Protein AF-A0A9Q0N5B9-F1 (afdb_monomer)

pLDDT: mean 77.22, std 19.26, range [21.97, 96.56]

Solvent-accessible surface area (backbone atoms only — not comparable to full-atom values): 17367 Å² total; per-residue (Å²): 140,77,89,66,83,75,82,77,78,72,66,81,63,77,95,54,104,65,52,57,37,45,47,50,57,96,92,44,80,46,85,54,54,72,56,84,89,54,90,82,57,90,89,60,85,87,80,80,82,92,63,81,54,64,53,70,34,39,56,69,43,48,39,50,53,40,30,74,77,69,69,45,80,66,77,49,72,76,55,68,53,72,58,58,63,24,43,63,18,35,26,28,47,41,96,86,74,45,80,38,68,58,89,59,77,52,58,66,49,82,74,78,38,51,88,86,68,46,70,60,54,50,67,32,87,88,76,67,46,77,44,73,40,59,52,59,57,50,28,52,49,25,47,55,53,38,60,64,50,64,84,46,92,76,56,48,73,54,49,55,51,27,49,49,46,33,52,52,28,49,57,55,45,52,72,34,40,38,73,56,52,10,50,68,58,25,56,51,30,50,51,52,53,54,52,47,64,72,43,65,80,40,91,64,56,54,81,87,60,69,65,67,62,58,46,53,54,53,48,51,41,50,52,37,29,39,51,16,29,33,71,76,66,26,66,61,27,69,71,22,46,51,50,54,52,48,50,50,56,52,25,59,77,70,74,46,83,72,81,93,76,74,61,74,73,43,50,68,76,45,53,71,68,58,39,49,52,54,50,59,77,39,38,89,63,54,63,72,74,80,116

Nearest PDB structures (foldseek):
  7d8p-assembly1_B  TM=4.573E-01  e=5.020E-01  Homo sapiens
  5d2d-assembly1_B  TM=4.778E-01  e=7.513E-01  Homo sapiens
  6ygj-assembly1_F-2  TM=3.857E-01  e=6.141E-01  Homo sapiens
  6fn9-assembly1_B  TM=3.784E-01  e=5.020E-01  Homo sapiens
  8wf6-assembly1_B  TM=2.310E-01  e=9.665E-01  Homo sapiens

Structure (mmCIF, N/CA/C/O backbone):
data_AF-A0A9Q0N5B9-F1
#
_entry.id   AF-A0A9Q0N5B9-F1
#
loop_
_atom_site.group_PDB
_atom_site.id
_atom_site.type_symbol
_atom_site.label_atom_id
_atom_site.label_alt_id
_atom_site.label_comp_id
_atom_site.label_asym_id
_atom_site.label_entity_id
_atom_site.label_seq_id
_atom_site.pdbx_PDB_ins_code
_atom_site.Cartn_x
_atom_site.Cartn_y
_atom_site.Cartn_z
_atom_site.occupancy
_atom_site.B_iso_or_equiv
_atom_site.auth_seq_id
_atom_site.auth_comp_id
_atom_site.auth_asym_id
_atom_site.auth_atom_id
_atom_site.pdbx_PDB_model_num
ATOM 1 N N . ILE A 1 1 ? -34.342 7.728 17.079 1.00 30.00 1 ILE A N 1
ATOM 2 C CA . ILE A 1 1 ? -35.313 7.765 15.963 1.00 30.00 1 ILE A CA 1
ATOM 3 C C . ILE A 1 1 ? -34.894 8.922 15.069 1.00 30.00 1 ILE A C 1
ATOM 5 O O . ILE A 1 1 ? -35.189 10.059 15.399 1.00 30.00 1 ILE A O 1
ATOM 9 N N . CYS A 1 2 ? -34.121 8.652 14.020 1.00 21.97 2 CYS A N 1
ATOM 10 C CA . CYS A 1 2 ? -33.900 9.610 12.940 1.00 21.97 2 CYS A CA 1
ATOM 11 C C . CYS A 1 2 ? -34.401 8.935 11.672 1.00 21.97 2 CYS A C 1
ATOM 13 O O . CYS A 1 2 ? -33.942 7.845 11.336 1.00 21.97 2 CYS A O 1
ATOM 15 N N . ASN A 1 3 ? -35.389 9.567 11.043 1.00 26.39 3 ASN A N 1
ATOM 16 C CA . ASN A 1 3 ? -36.012 9.140 9.801 1.00 26.39 3 ASN A CA 1
ATOM 17 C C . ASN A 1 3 ? -34.974 9.194 8.674 1.00 26.39 3 ASN A C 1
ATOM 19 O O . ASN A 1 3 ? -34.848 10.196 7.973 1.00 26.39 3 ASN A O 1
ATOM 23 N N . GLY A 1 4 ? -34.220 8.108 8.508 1.00 26.91 4 GLY A N 1
ATOM 24 C CA . GLY A 1 4 ? -33.687 7.764 7.202 1.00 26.91 4 GLY A CA 1
ATOM 25 C C . GLY A 1 4 ? -34.887 7.556 6.290 1.00 26.91 4 GLY A C 1
ATOM 26 O O . GLY A 1 4 ? -35.822 6.848 6.662 1.00 26.91 4 GLY A O 1
ATOM 27 N N . HIS A 1 5 ? -34.907 8.225 5.142 1.00 25.83 5 HIS A N 1
ATOM 28 C CA . HIS A 1 5 ? -35.876 7.913 4.104 1.00 25.83 5 HIS A CA 1
ATOM 29 C C . HIS A 1 5 ? -35.711 6.429 3.773 1.00 25.83 5 HIS A C 1
ATOM 31 O O . HIS A 1 5 ? -34.747 6.041 3.115 1.00 25.83 5 HIS A O 1
ATOM 37 N N . ALA A 1 6 ? -36.619 5.601 4.288 1.00 26.92 6 ALA A N 1
ATOM 38 C CA . ALA A 1 6 ? -36.750 4.228 3.863 1.00 26.92 6 ALA A CA 1
ATOM 39 C C . ALA A 1 6 ? -37.034 4.285 2.365 1.00 26.92 6 ALA A C 1
ATOM 41 O O . ALA A 1 6 ? -38.068 4.804 1.941 1.00 26.92 6 ALA A O 1
ATOM 42 N N . ILE A 1 7 ? -36.091 3.811 1.555 1.00 34.28 7 ILE A N 1
ATOM 43 C CA . ILE A 1 7 ? -36.396 3.504 0.166 1.00 34.28 7 ILE A CA 1
ATOM 44 C C . ILE A 1 7 ? -37.149 2.179 0.227 1.00 34.28 7 ILE A C 1
ATOM 46 O O . ILE A 1 7 ? -36.547 1.109 0.199 1.00 34.28 7 ILE A O 1
ATOM 50 N N . SER A 1 8 ? -38.456 2.268 0.466 1.00 31.38 8 SER A N 1
ATOM 51 C CA . SER A 1 8 ? -39.352 1.124 0.439 1.00 31.38 8 SER A CA 1
ATOM 52 C C . SER A 1 8 ? -39.509 0.659 -1.007 1.00 31.38 8 SER A C 1
ATOM 54 O O . SER A 1 8 ? -39.695 1.482 -1.904 1.00 31.38 8 SER A O 1
ATOM 56 N N . ASP A 1 9 ? -39.456 -0.658 -1.184 1.00 32.91 9 ASP A N 1
ATOM 57 C CA . ASP A 1 9 ? -39.779 -1.417 -2.397 1.00 32.91 9 ASP A CA 1
ATOM 58 C C . ASP A 1 9 ? -38.604 -1.651 -3.363 1.00 32.91 9 ASP A C 1
ATOM 60 O O . ASP A 1 9 ? -38.443 -0.984 -4.386 1.00 32.91 9 ASP A O 1
ATOM 64 N N . TYR A 1 10 ? -37.814 -2.688 -3.061 1.00 38.78 10 TYR A N 1
ATOM 65 C CA . TYR A 1 10 ? -36.923 -3.342 -4.020 1.00 38.78 10 TYR A CA 1
ATOM 66 C C . TYR A 1 10 ? -37.335 -4.803 -4.198 1.00 38.78 10 TYR A C 1
ATOM 68 O O . TYR A 1 10 ? -37.494 -5.531 -3.222 1.00 38.78 10 TYR A O 1
ATOM 76 N N . GLU A 1 11 ? -37.457 -5.239 -5.449 1.00 37.03 11 GLU A N 1
ATOM 77 C CA . GLU A 1 11 ? -37.674 -6.640 -5.812 1.00 37.03 11 GLU A CA 1
ATOM 78 C C . GLU A 1 11 ? -36.324 -7.229 -6.262 1.00 37.03 11 GLU A C 1
ATOM 80 O O . GLU A 1 11 ? -35.773 -6.818 -7.286 1.00 37.03 11 GLU A O 1
ATOM 85 N N . ILE A 1 12 ? -35.750 -8.153 -5.483 1.00 42.81 12 ILE A N 1
ATOM 86 C CA . ILE A 1 12 ? -34.509 -8.856 -5.845 1.00 42.81 12 ILE A CA 1
ATOM 87 C C . ILE A 1 12 ? -34.893 -10.120 -6.618 1.00 42.81 12 ILE A C 1
ATOM 89 O O . ILE A 1 12 ? -35.475 -11.042 -6.052 1.00 42.81 12 ILE A O 1
ATOM 93 N N . LYS A 1 13 ? -34.549 -10.182 -7.907 1.00 36.34 13 LYS A N 1
ATOM 94 C CA . LYS A 1 13 ? -34.671 -11.392 -8.735 1.00 36.34 13 LYS A CA 1
ATOM 95 C C . LYS A 1 13 ? -33.281 -12.007 -8.951 1.00 36.34 13 LYS A C 1
ATOM 97 O O . LYS A 1 13 ? -32.338 -11.284 -9.259 1.00 36.34 13 LYS A O 1
ATOM 102 N N . ASP A 1 14 ? -33.201 -13.326 -8.762 1.00 38.38 14 ASP A N 1
ATOM 103 C CA . ASP A 1 14 ? -32.036 -14.226 -8.845 1.00 38.38 14 ASP A CA 1
ATOM 104 C C . ASP A 1 14 ? -31.021 -14.204 -7.683 1.00 38.38 14 ASP A C 1
ATOM 106 O O . ASP A 1 14 ? -30.164 -13.330 -7.549 1.00 38.38 14 ASP A O 1
ATOM 110 N N . VAL A 1 15 ? -31.075 -15.268 -6.869 1.00 36.47 15 VAL A N 1
ATOM 111 C CA . VAL A 1 15 ? -30.124 -15.579 -5.791 1.00 36.47 15 VAL A CA 1
ATOM 112 C C . VAL A 1 15 ? -29.232 -16.739 -6.243 1.00 36.47 15 VAL A C 1
ATOM 114 O O . VAL A 1 15 ? -29.527 -17.908 -6.010 1.00 36.47 15 VAL A O 1
ATOM 117 N N . GLY A 1 16 ? -28.133 -16.408 -6.918 1.00 27.78 16 GLY A N 1
ATOM 118 C CA . GLY A 1 16 ? -27.034 -17.328 -7.221 1.00 27.78 16 GLY A CA 1
ATOM 119 C C . GLY A 1 16 ? -25.733 -16.861 -6.569 1.00 27.78 16 GLY A C 1
ATOM 120 O O . GLY A 1 16 ? -25.567 -15.678 -6.283 1.00 27.78 16 GLY A O 1
ATOM 121 N N . VAL A 1 17 ? -24.783 -17.781 -6.360 1.00 32.28 17 VAL A N 1
ATOM 122 C CA . VAL A 1 17 ? -23.480 -17.584 -5.670 1.00 32.28 17 VAL A CA 1
ATOM 123 C C . VAL A 1 17 ? -22.513 -16.622 -6.411 1.00 32.28 17 VAL A C 1
ATOM 125 O O . VAL A 1 17 ? -21.349 -16.483 -6.057 1.00 32.28 17 VAL A O 1
ATOM 128 N N . PHE A 1 18 ? -23.011 -15.858 -7.384 1.00 29.95 18 PHE A N 1
ATOM 129 C CA . PHE A 1 18 ? -22.357 -14.687 -7.961 1.00 29.95 18 PHE A CA 1
ATOM 130 C C . PHE A 1 18 ? -23.334 -13.507 -7.882 1.00 29.95 18 PHE A C 1
ATOM 132 O O . PHE A 1 18 ? -24.342 -13.462 -8.585 1.00 29.95 18 PHE A O 1
ATOM 139 N N . THR A 1 19 ? -23.067 -12.571 -6.972 1.00 35.38 19 THR A N 1
ATOM 140 C CA . THR A 1 19 ? -23.977 -11.484 -6.593 1.00 35.38 19 THR A CA 1
ATOM 141 C C . THR A 1 19 ? -24.068 -10.402 -7.668 1.00 35.38 19 THR A C 1
ATOM 143 O O . THR A 1 19 ? -23.392 -9.378 -7.609 1.00 35.38 19 THR A O 1
ATOM 146 N N . LYS A 1 20 ? -24.966 -10.596 -8.639 1.00 32.69 20 LYS A N 1
ATOM 147 C CA . LYS A 1 20 ? -25.447 -9.533 -9.530 1.00 32.69 20 LYS A CA 1
ATOM 148 C C . LYS A 1 20 ? -26.893 -9.179 -9.175 1.00 32.69 20 LYS A C 1
ATOM 150 O O . LYS A 1 20 ? -27.810 -9.476 -9.930 1.00 32.69 20 LYS A O 1
ATOM 155 N N . ALA A 1 21 ? -27.109 -8.527 -8.032 1.00 38.75 21 ALA A N 1
ATOM 156 C CA . ALA A 1 21 ? -28.446 -8.047 -7.684 1.00 38.75 21 ALA A CA 1
ATOM 157 C C . ALA A 1 21 ? -28.857 -6.922 -8.651 1.00 38.75 21 ALA A C 1
ATOM 159 O O . ALA A 1 21 ? -28.134 -5.931 -8.813 1.00 38.75 21 ALA A O 1
ATOM 160 N N . HIS A 1 22 ? -29.986 -7.108 -9.336 1.00 36.50 22 HIS A N 1
ATOM 161 C CA . HIS A 1 22 ? -30.583 -6.098 -10.208 1.00 36.50 22 HIS A CA 1
ATOM 162 C C . HIS A 1 22 ? -31.474 -5.206 -9.353 1.00 36.50 22 HIS A C 1
ATOM 164 O O . HIS A 1 22 ? -32.489 -5.649 -8.826 1.00 36.50 22 HIS A O 1
ATOM 170 N N . CYS A 1 23 ? -31.065 -3.952 -9.183 1.00 37.16 23 CYS A N 1
ATOM 171 C CA . CYS A 1 23 ? -31.815 -2.983 -8.405 1.00 37.16 23 CYS A CA 1
ATOM 172 C C . CYS A 1 23 ? -32.768 -2.236 -9.347 1.00 37.16 23 CYS A C 1
ATOM 174 O O . CYS A 1 23 ? -32.320 -1.482 -10.216 1.00 37.16 23 CYS A O 1
ATOM 176 N N . ILE A 1 24 ? -34.074 -2.486 -9.221 1.00 37.16 24 ILE A N 1
ATOM 177 C CA . ILE A 1 24 ? -35.108 -1.819 -10.020 1.00 37.16 24 ILE A CA 1
ATOM 178 C C . ILE A 1 24 ? -35.758 -0.746 -9.151 1.00 37.16 24 ILE A C 1
ATOM 180 O O . ILE A 1 24 ? -36.505 -1.054 -8.231 1.00 37.16 24 ILE A O 1
ATOM 184 N N . THR A 1 25 ? -35.511 0.524 -9.470 1.00 34.38 25 THR A N 1
ATOM 185 C CA . THR A 1 25 ? -36.304 1.650 -8.954 1.00 34.38 25 THR A CA 1
ATOM 186 C C . THR A 1 25 ? -37.013 2.322 -10.119 1.00 34.38 25 THR A C 1
ATOM 188 O O . THR A 1 25 ? -36.375 2.752 -11.079 1.00 34.38 25 THR A O 1
ATOM 191 N N . LYS A 1 26 ? -38.351 2.391 -10.058 1.00 36.28 26 LYS A N 1
ATOM 192 C CA . LYS A 1 26 ? -39.208 3.148 -10.996 1.00 36.28 26 LYS A CA 1
ATOM 193 C C . LYS A 1 26 ? -38.796 3.020 -12.478 1.00 36.28 26 LYS A C 1
ATOM 195 O O . LYS A 1 26 ? -38.602 4.019 -13.166 1.00 36.28 26 LYS A O 1
ATOM 200 N N . GLY A 1 27 ? -38.628 1.789 -12.965 1.00 33.44 27 GLY A N 1
ATOM 201 C CA . GLY A 1 27 ? -38.373 1.516 -14.386 1.00 33.44 27 GLY A CA 1
ATOM 202 C C . GLY A 1 27 ? -36.957 1.822 -14.893 1.00 33.44 27 GLY A C 1
ATOM 203 O O . GLY A 1 27 ? -36.724 1.718 -16.095 1.00 33.44 27 GLY A O 1
ATOM 204 N N . LYS A 1 28 ? -35.996 2.161 -14.021 1.00 33.25 28 LYS A N 1
ATOM 205 C CA . LYS A 1 28 ? -34.569 2.216 -14.376 1.00 33.25 28 LYS A CA 1
ATOM 206 C C . LYS A 1 28 ? -33.836 1.024 -13.766 1.00 33.25 28 LYS A C 1
ATOM 208 O O . LYS A 1 28 ? -33.794 0.860 -12.550 1.00 33.25 28 LYS A O 1
ATOM 213 N N . LEU A 1 29 ? -33.270 0.190 -14.638 1.00 33.84 29 LEU A N 1
ATOM 214 C CA . LEU A 1 29 ? -32.388 -0.911 -14.270 1.00 33.84 29 LEU A CA 1
ATOM 215 C C . LEU A 1 29 ? -31.039 -0.306 -13.850 1.00 33.84 29 LEU A C 1
ATOM 217 O O . LEU A 1 29 ? -30.285 0.164 -14.703 1.00 33.84 29 LEU A O 1
ATOM 221 N N . PHE A 1 30 ? -30.727 -0.283 -12.554 1.00 35.56 30 PHE A N 1
ATOM 222 C CA . PHE A 1 30 ? -29.359 -0.013 -12.117 1.00 35.56 30 PHE A CA 1
ATOM 223 C C . PHE A 1 30 ? -28.587 -1.331 -12.156 1.00 35.56 30 PHE A C 1
ATOM 225 O O . PHE A 1 30 ? -28.877 -2.279 -11.423 1.00 35.56 30 PHE A O 1
ATOM 232 N N . THR A 1 31 ? -27.620 -1.411 -13.067 1.00 34.97 31 THR A N 1
ATOM 233 C CA . THR A 1 31 ? -26.726 -2.559 -13.197 1.00 34.97 31 THR A CA 1
ATOM 234 C C . THR A 1 31 ? -25.854 -2.710 -11.948 1.00 34.97 31 THR A C 1
ATOM 236 O O . THR A 1 31 ? -25.044 -1.840 -11.648 1.00 34.97 31 THR A O 1
ATOM 239 N N . SER A 1 32 ? -26.036 -3.860 -11.289 1.00 39.34 32 SER A N 1
ATOM 240 C CA . SER A 1 32 ? -25.187 -4.533 -10.293 1.00 39.34 32 SER A CA 1
ATOM 241 C C . SER A 1 32 ? -24.898 -3.808 -8.974 1.00 39.34 32 SER A C 1
ATOM 243 O O . SER A 1 32 ? -23.989 -2.988 -8.881 1.00 39.34 32 SER A O 1
ATOM 245 N N . ILE A 1 33 ? -25.578 -4.249 -7.910 1.00 41.78 33 ILE A N 1
ATOM 246 C CA . ILE A 1 33 ? -25.064 -4.158 -6.536 1.00 41.78 33 ILE A CA 1
ATOM 247 C C . ILE A 1 33 ? -24.198 -5.401 -6.299 1.00 41.78 33 ILE A C 1
ATOM 249 O O . ILE A 1 33 ? -24.717 -6.503 -6.116 1.00 41.78 33 ILE A O 1
ATOM 253 N N . GLU A 1 34 ? -22.875 -5.239 -6.335 1.00 45.12 34 GLU A N 1
ATOM 254 C CA . GLU A 1 34 ? -21.919 -6.325 -6.089 1.00 45.12 34 GLU A CA 1
ATOM 255 C C . GLU A 1 34 ? -21.529 -6.334 -4.598 1.00 45.12 34 GLU A C 1
ATOM 257 O O . GLU A 1 34 ? -20.509 -5.791 -4.178 1.00 45.12 34 GLU A O 1
ATOM 262 N N . SER A 1 35 ? -22.370 -6.936 -3.751 1.00 44.38 35 SER A N 1
ATOM 263 C CA . SER A 1 35 ? -21.975 -7.272 -2.376 1.00 44.38 35 SER A CA 1
ATOM 264 C C . SER A 1 35 ? -21.230 -8.601 -2.393 1.00 44.38 35 SER A C 1
ATOM 266 O O . SER A 1 35 ? -21.834 -9.664 -2.528 1.00 44.38 35 SER A O 1
ATOM 268 N N . ARG A 1 36 ? -19.903 -8.555 -2.257 1.00 51.81 36 ARG A N 1
ATOM 269 C CA . ARG A 1 36 ? -19.051 -9.759 -2.212 1.00 51.81 36 ARG A CA 1
ATOM 270 C C . ARG A 1 36 ? -18.786 -10.312 -0.820 1.00 51.81 36 ARG A C 1
ATOM 272 O O . ARG A 1 36 ? -18.198 -11.380 -0.704 1.00 51.81 36 ARG A O 1
ATOM 279 N N . ARG A 1 37 ? -19.165 -9.599 0.246 1.00 57.09 37 ARG A N 1
ATOM 280 C CA . ARG A 1 37 ? -18.803 -10.016 1.613 1.00 57.09 37 ARG A CA 1
ATOM 281 C C . ARG A 1 37 ? -19.818 -10.957 2.255 1.00 57.09 37 ARG A C 1
ATOM 283 O O . ARG A 1 37 ? -19.452 -11.678 3.175 1.00 57.09 37 ARG A O 1
ATOM 290 N N . ARG A 1 38 ? -21.067 -10.963 1.782 1.00 64.69 38 ARG A N 1
ATOM 291 C CA . ARG A 1 38 ? -22.115 -11.889 2.228 1.00 64.69 38 ARG A CA 1
ATOM 292 C C . ARG A 1 38 ? -23.239 -11.980 1.203 1.00 64.69 38 ARG A C 1
ATOM 294 O O . ARG A 1 38 ? -23.506 -11.005 0.498 1.00 64.69 38 ARG A O 1
ATOM 301 N N . ALA A 1 39 ? -23.915 -13.126 1.179 1.00 75.12 39 ALA A N 1
ATOM 302 C CA . ALA A 1 39 ? -25.201 -13.250 0.507 1.00 75.12 39 ALA A CA 1
ATOM 303 C C . ALA A 1 39 ? -26.187 -12.233 1.109 1.00 75.12 39 ALA A C 1
ATOM 305 O O . ALA A 1 39 ? -26.270 -12.099 2.335 1.00 75.12 39 ALA A O 1
ATOM 306 N N . ILE A 1 40 ? -26.886 -11.507 0.238 1.00 79.62 40 ILE A N 1
ATOM 307 C CA . ILE A 1 40 ? -27.970 -10.594 0.608 1.00 79.62 40 ILE A CA 1
ATOM 308 C C . ILE A 1 40 ? -29.261 -11.405 0.544 1.00 79.62 40 ILE A C 1
ATOM 310 O O . ILE A 1 40 ? -29.536 -12.037 -0.477 1.00 79.62 40 ILE A O 1
ATOM 314 N N . LYS A 1 41 ? -30.020 -11.421 1.637 1.00 83.44 41 LYS A N 1
ATOM 315 C CA . LYS A 1 41 ? -31.347 -12.041 1.688 1.00 83.44 41 LYS A CA 1
ATOM 316 C C . LYS A 1 41 ? -32.424 -11.005 1.381 1.00 83.44 41 LYS A C 1
ATOM 318 O O . LYS A 1 41 ? -32.202 -9.805 1.512 1.00 83.44 41 LYS A O 1
ATOM 323 N N . GLU A 1 42 ? -33.596 -11.472 0.973 1.00 84.19 42 GLU A N 1
ATOM 324 C CA . GLU A 1 42 ? -34.766 -10.604 0.850 1.00 84.19 42 GLU A CA 1
ATOM 325 C C . GLU A 1 42 ? -35.058 -9.910 2.191 1.00 84.19 42 GLU A C 1
ATOM 327 O O . GLU A 1 42 ? -34.977 -10.535 3.250 1.00 84.19 42 GLU A O 1
ATOM 332 N N . GLY A 1 43 ? -35.345 -8.607 2.142 1.00 87.44 43 GLY A N 1
ATOM 333 C CA . GLY A 1 43 ? -35.546 -7.772 3.329 1.00 87.44 43 GLY A CA 1
ATOM 334 C C . GLY A 1 43 ? -34.261 -7.273 4.005 1.00 87.44 43 GLY A C 1
ATOM 335 O O . GLY A 1 43 ? -34.356 -6.479 4.939 1.00 87.44 43 GLY A O 1
ATOM 336 N N . ASP A 1 44 ? -33.071 -7.680 3.545 1.00 83.12 44 ASP A N 1
ATOM 337 C CA . ASP A 1 44 ? -31.816 -7.135 4.067 1.00 83.12 44 ASP A CA 1
ATOM 338 C C . ASP A 1 44 ? -31.650 -5.655 3.694 1.00 83.12 44 ASP A C 1
ATOM 340 O O . ASP A 1 44 ? -31.835 -5.244 2.547 1.00 83.12 44 ASP A O 1
ATOM 344 N N . GLU A 1 45 ? -31.179 -4.864 4.656 1.00 83.31 45 GLU A N 1
ATOM 345 C CA . GLU A 1 45 ? -30.732 -3.501 4.395 1.00 83.31 45 GLU A CA 1
ATOM 346 C C . GLU A 1 45 ? -29.441 -3.508 3.558 1.00 83.31 45 GLU A C 1
ATOM 348 O O . GLU A 1 45 ? -28.441 -4.158 3.899 1.00 83.31 45 GLU A O 1
ATOM 353 N N . ILE A 1 46 ? -29.454 -2.753 2.458 1.00 84.44 46 ILE A N 1
ATOM 354 C CA . ILE A 1 46 ? -28.288 -2.564 1.598 1.00 84.44 46 ILE A CA 1
ATOM 355 C C . ILE A 1 46 ? -27.501 -1.361 2.108 1.00 84.44 46 ILE A C 1
ATOM 357 O O . ILE A 1 46 ? -27.908 -0.213 1.954 1.00 84.44 46 ILE A O 1
ATOM 361 N N . LEU A 1 47 ? -26.339 -1.641 2.690 1.00 82.56 47 LEU A N 1
ATOM 362 C CA . LEU A 1 47 ? -25.435 -0.633 3.231 1.00 82.56 47 LEU A CA 1
ATOM 363 C C . LEU A 1 47 ? -24.233 -0.435 2.305 1.00 82.56 47 LEU A C 1
ATOM 365 O O . LEU A 1 47 ? -23.678 -1.403 1.782 1.00 82.56 47 LE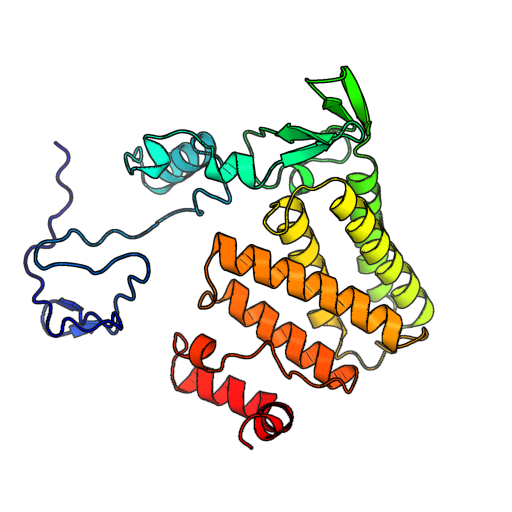U A O 1
ATOM 369 N N . ASN A 1 48 ? -23.788 0.813 2.163 1.00 81.69 48 ASN A N 1
ATOM 370 C CA . ASN A 1 48 ? -22.533 1.157 1.497 1.00 81.69 48 ASN A CA 1
ATOM 371 C C . ASN A 1 48 ? -21.548 1.804 2.485 1.00 81.69 48 ASN A C 1
ATOM 373 O O . ASN A 1 48 ? -21.946 2.389 3.494 1.00 81.69 48 ASN A O 1
ATOM 377 N N . CYS A 1 49 ? -20.249 1.704 2.201 1.00 82.00 49 CYS A N 1
ATOM 378 C CA . CYS A 1 49 ? -19.216 2.390 2.967 1.00 82.00 49 CYS A CA 1
ATOM 379 C C . CYS A 1 49 ? -18.959 3.772 2.351 1.00 82.00 49 CYS A C 1
ATOM 381 O O . CYS A 1 49 ? -18.403 3.877 1.264 1.00 82.00 49 CYS A O 1
ATOM 383 N N . TYR A 1 50 ? -19.373 4.829 3.051 1.00 78.25 50 TYR A N 1
ATOM 384 C CA . TYR A 1 50 ? -19.235 6.220 2.595 1.00 78.25 50 TYR A CA 1
ATOM 385 C C . TYR A 1 50 ? -17.883 6.866 2.931 1.00 78.25 50 TYR A C 1
ATOM 387 O O . TYR A 1 50 ? -17.662 8.030 2.602 1.00 78.25 50 TYR A O 1
ATOM 395 N N . GLY A 1 51 ? -16.995 6.136 3.608 1.00 76.44 51 GLY A N 1
ATOM 396 C CA . GLY A 1 51 ? -15.711 6.641 4.080 1.00 76.44 51 GLY A CA 1
ATOM 397 C C . GLY A 1 51 ? -14.588 5.614 3.933 1.00 76.44 51 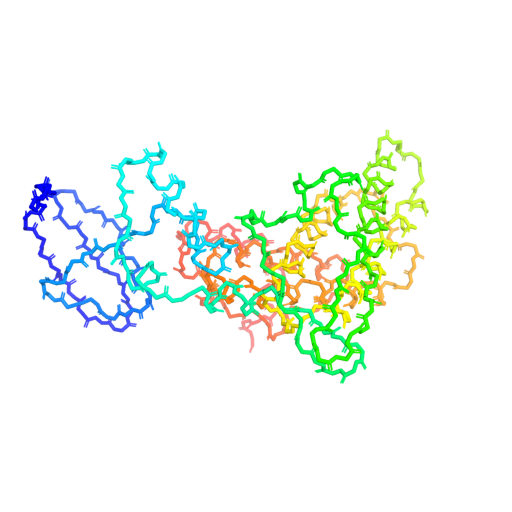GLY A C 1
ATOM 398 O O . GLY A 1 51 ? -14.816 4.506 3.439 1.00 76.44 51 GLY A O 1
ATOM 399 N N . PRO A 1 52 ? -13.363 5.966 4.356 1.00 73.62 52 PRO A N 1
ATOM 400 C CA . PRO A 1 52 ? -12.221 5.074 4.231 1.00 73.62 52 PRO A CA 1
ATOM 401 C C . PRO A 1 52 ? -12.407 3.789 5.052 1.00 73.62 52 PRO A C 1
ATOM 403 O O . PRO A 1 52 ? -13.006 3.779 6.130 1.00 73.62 52 PRO A O 1
ATOM 406 N N . ASN A 1 53 ? -11.887 2.684 4.519 1.00 82.19 53 ASN A N 1
ATOM 407 C CA . ASN A 1 53 ? -12.016 1.355 5.108 1.00 82.19 53 ASN A CA 1
ATOM 408 C C . ASN A 1 53 ? -11.454 1.324 6.545 1.00 82.19 53 ASN A C 1
ATOM 410 O O . ASN A 1 53 ? -10.388 1.872 6.812 1.00 82.19 53 ASN A O 1
ATOM 414 N N . HIS A 1 54 ? -12.135 0.628 7.462 1.00 85.06 54 HIS A N 1
ATOM 415 C CA . HIS A 1 54 ? -11.734 0.489 8.870 1.00 85.06 54 HIS A CA 1
ATOM 416 C C . HIS A 1 54 ? -10.360 -0.165 9.096 1.00 85.06 54 HIS A C 1
ATOM 418 O O . HIS A 1 54 ? -9.850 -0.138 10.209 1.00 85.06 54 HIS A O 1
ATOM 424 N N . LYS A 1 55 ? -9.774 -0.777 8.061 1.00 86.25 55 LYS A N 1
ATOM 425 C CA . LYS A 1 55 ? -8.391 -1.276 8.064 1.00 86.25 55 LYS A CA 1
ATOM 426 C C . LYS A 1 55 ? -7.356 -0.166 7.843 1.00 86.25 55 LYS A C 1
ATOM 428 O O . LYS A 1 55 ? -6.226 -0.294 8.296 1.00 86.25 55 LYS A O 1
ATOM 433 N N . LEU A 1 56 ? -7.743 0.899 7.142 1.00 85.62 56 LEU A N 1
ATOM 434 C CA . LEU A 1 56 ? -6.850 1.970 6.698 1.00 85.62 56 LEU A CA 1
ATOM 435 C C . LEU A 1 56 ? -6.744 3.101 7.707 1.00 85.62 56 LEU A C 1
ATOM 437 O O . LEU A 1 56 ? -5.676 3.690 7.835 1.00 85.62 56 LEU A O 1
ATOM 441 N N . ILE A 1 57 ? -7.857 3.411 8.375 1.00 88.50 57 ILE A N 1
ATOM 442 C CA . ILE A 1 57 ? -7.953 4.559 9.269 1.00 88.50 57 ILE A CA 1
ATOM 443 C C . ILE A 1 57 ? -8.554 4.189 10.617 1.00 88.50 57 ILE A C 1
ATOM 445 O O . ILE A 1 57 ? -9.357 3.258 10.678 1.00 88.50 57 ILE A O 1
ATOM 449 N N . SER A 1 58 ? -8.186 4.908 11.680 1.00 90.31 58 SER A N 1
ATOM 450 C CA . SER A 1 58 ? -8.667 4.658 13.048 1.00 90.31 58 SER A CA 1
ATOM 451 C C . SER A 1 58 ? -10.166 4.947 13.194 1.00 90.31 58 SER A C 1
ATOM 453 O O . SER A 1 58 ? -10.750 5.698 12.413 1.00 90.31 58 SER A O 1
ATOM 455 N N . ARG A 1 59 ? -10.825 4.378 14.207 1.00 91.56 59 ARG A N 1
ATOM 456 C CA . ARG A 1 59 ? -12.230 4.652 14.538 1.00 91.56 59 ARG A CA 1
ATOM 457 C C . ARG A 1 59 ? -12.455 6.131 14.800 1.00 91.56 59 ARG A C 1
ATOM 459 O O . ARG A 1 59 ? -13.456 6.660 14.331 1.00 91.56 59 ARG A O 1
ATOM 466 N N . ALA A 1 60 ? -11.550 6.770 15.539 1.00 91.06 60 ALA A N 1
ATOM 467 C CA . ALA A 1 60 ? -11.639 8.193 15.841 1.00 91.06 60 ALA A CA 1
ATOM 468 C C . ALA A 1 60 ? -11.671 9.015 14.544 1.00 91.06 60 ALA A C 1
ATOM 470 O O . ALA A 1 60 ? -12.611 9.778 14.332 1.00 91.06 60 ALA A O 1
ATOM 471 N N . GLU A 1 61 ? -10.736 8.751 13.628 1.00 90.94 61 GLU A N 1
ATOM 472 C CA . GLU A 1 61 ? -10.670 9.424 12.327 1.00 90.94 61 GLU A CA 1
ATOM 473 C C . GLU A 1 61 ? -11.887 9.099 11.443 1.00 90.94 61 GLU A C 1
ATOM 475 O O . GLU A 1 61 ? -12.438 9.991 10.801 1.00 90.94 61 GLU A O 1
ATOM 480 N N . ARG A 1 62 ? -12.391 7.851 11.453 1.00 92.00 62 ARG A N 1
ATOM 481 C CA . ARG A 1 62 ? -13.644 7.494 10.750 1.00 92.00 62 ARG A CA 1
ATOM 482 C C . ARG A 1 62 ? -14.818 8.334 11.240 1.00 92.00 62 ARG A C 1
ATOM 484 O O . ARG A 1 62 ? -15.582 8.839 10.423 1.00 92.00 62 ARG A O 1
ATOM 491 N N . GLN A 1 63 ? -14.994 8.432 12.558 1.00 92.56 63 GLN A N 1
ATOM 492 C CA . GLN A 1 63 ? -16.100 9.181 13.157 1.00 92.56 63 GLN A CA 1
ATOM 493 C C . GLN A 1 63 ? -15.983 10.669 12.856 1.00 92.56 63 GLN A C 1
ATOM 495 O O . GLN A 1 63 ? -16.979 11.296 12.507 1.00 92.56 63 GLN A O 1
ATOM 500 N N . GLU A 1 64 ? -14.773 11.215 12.949 1.00 92.81 64 GLU A N 1
ATOM 501 C CA . GLU A 1 64 ? -14.503 12.606 12.617 1.00 92.81 64 GLU A CA 1
ATOM 502 C C . GLU A 1 64 ? -14.870 12.909 11.158 1.00 92.81 64 GLU A C 1
ATOM 504 O O . GLU A 1 64 ? -15.684 13.799 10.918 1.00 92.81 64 GLU A O 1
ATOM 509 N N . LEU A 1 65 ? -14.358 12.131 10.196 1.00 91.81 65 LEU A N 1
ATOM 510 C CA . LEU A 1 65 ? -14.631 12.333 8.768 1.00 91.81 65 LEU A CA 1
ATOM 511 C C . LEU A 1 65 ? -16.121 12.194 8.434 1.00 91.81 65 LEU A C 1
ATOM 513 O O . LEU A 1 65 ? -16.678 13.021 7.710 1.00 91.81 65 LEU A O 1
ATOM 517 N N . LEU A 1 66 ? -16.790 11.169 8.973 1.00 92.44 66 LEU A N 1
ATOM 518 C CA . LEU A 1 66 ? -18.218 10.953 8.727 1.00 92.44 66 LEU A CA 1
ATOM 519 C C . LEU A 1 66 ? -19.074 12.065 9.339 1.00 92.44 66 LEU A C 1
ATOM 521 O O . LEU A 1 66 ? -20.025 12.523 8.705 1.00 92.44 66 LEU A O 1
ATOM 525 N N . ASN A 1 67 ? -18.718 12.549 10.528 1.00 93.75 67 ASN A N 1
ATOM 526 C CA . ASN A 1 67 ? -19.418 13.659 11.156 1.00 93.75 67 ASN A CA 1
ATOM 527 C C . ASN A 1 67 ? -19.174 14.985 10.416 1.00 93.75 67 ASN A C 1
ATOM 529 O O . ASN A 1 67 ? -20.108 15.757 10.221 1.00 93.75 67 ASN A O 1
ATOM 533 N N . GLN A 1 68 ? -17.948 15.240 9.956 1.00 94.69 68 GLN A N 1
ATOM 534 C CA . GLN A 1 68 ? -17.621 16.442 9.184 1.00 94.69 68 GLN A CA 1
ATOM 535 C C . GLN A 1 68 ? -18.356 16.481 7.840 1.00 94.69 68 GLN A C 1
ATOM 537 O O . GLN A 1 68 ? -18.902 17.518 7.474 1.00 94.69 68 GLN A O 1
ATOM 542 N N . GLN A 1 69 ? -18.389 15.363 7.109 1.00 94.94 69 GLN A N 1
ATOM 543 C CA . GLN A 1 69 ? -18.933 15.331 5.750 1.00 94.94 69 GLN A CA 1
ATOM 544 C C . GLN A 1 69 ? -20.446 15.082 5.701 1.00 94.94 69 GLN A C 1
ATOM 546 O O . GLN A 1 69 ? -21.130 15.615 4.829 1.00 94.94 69 GLN A O 1
ATOM 551 N N . TYR A 1 70 ? -20.967 14.262 6.613 1.00 94.25 70 TYR A N 1
ATOM 552 C CA . TYR A 1 70 ? -22.349 13.776 6.570 1.00 94.25 70 TYR A CA 1
ATOM 553 C C . TYR A 1 70 ? -23.124 14.032 7.869 1.00 94.25 70 TYR A C 1
ATOM 555 O O . TYR A 1 70 ? -24.293 13.660 7.958 1.00 94.25 70 TYR A O 1
ATOM 563 N N . SER A 1 71 ? -22.492 14.647 8.876 1.00 94.94 71 SER A N 1
ATOM 564 C CA . SER A 1 71 ? -23.130 15.049 10.138 1.00 94.94 71 SER A CA 1
ATOM 565 C C . SER A 1 71 ? -23.819 13.906 10.892 1.00 94.94 71 SER A C 1
ATOM 567 O O . SER A 1 71 ? -24.890 14.089 11.470 1.00 94.94 71 SER A O 1
ATOM 569 N N . PHE A 1 72 ? -23.205 12.717 10.910 1.00 93.00 72 PHE A N 1
ATOM 570 C CA . PHE A 1 72 ? -23.670 11.591 11.722 1.00 93.00 72 PHE A CA 1
ATOM 571 C C . PHE A 1 72 ? -22.521 10.838 12.402 1.00 93.00 72 PHE A C 1
ATOM 573 O O . PHE A 1 72 ? -21.376 10.868 11.952 1.00 93.00 72 PHE A O 1
ATOM 580 N N . GLN A 1 73 ? -22.859 10.109 13.469 1.00 93.69 73 GLN A N 1
ATOM 581 C CA . GLN A 1 73 ? -21.968 9.154 14.130 1.00 93.69 73 GLN A CA 1
ATOM 582 C C . GLN A 1 73 ? -22.287 7.729 13.675 1.00 93.69 73 GLN A C 1
ATOM 584 O O . GLN A 1 73 ? -23.436 7.285 13.710 1.00 93.69 73 GLN A O 1
ATOM 589 N N . CYS A 1 74 ? -21.268 6.998 13.234 1.00 92.44 74 CYS A N 1
ATOM 590 C CA . CYS A 1 74 ? -21.433 5.659 12.686 1.00 92.44 74 CYS A CA 1
ATOM 591 C C . CYS A 1 74 ? -21.513 4.599 13.791 1.00 92.44 74 CYS A C 1
ATOM 593 O O . CYS A 1 74 ? -20.604 4.490 14.609 1.00 92.44 74 CYS A O 1
ATOM 595 N N . ASN A 1 75 ? -22.541 3.751 13.743 1.00 92.44 75 ASN A N 1
ATOM 596 C CA . ASN A 1 75 ? -22.747 2.647 14.688 1.00 92.44 75 ASN A CA 1
ATOM 597 C C . ASN A 1 75 ? -22.637 1.266 14.019 1.00 92.44 75 ASN A C 1
ATOM 599 O O . ASN A 1 75 ? -23.249 0.303 14.472 1.00 92.44 75 ASN A O 1
ATOM 603 N N . CYS A 1 76 ? -21.905 1.155 12.903 1.00 90.00 76 CYS A N 1
ATOM 604 C CA . CYS A 1 76 ? -21.664 -0.149 12.283 1.00 90.00 76 CYS A CA 1
ATOM 605 C C . CYS A 1 76 ? -20.796 -1.030 13.196 1.00 90.00 76 CYS A C 1
ATOM 607 O O . CYS A 1 76 ? -20.082 -0.521 14.058 1.00 90.00 76 CYS A O 1
ATOM 609 N N . SER A 1 77 ? -20.778 -2.346 12.968 1.00 88.88 77 SER A N 1
ATOM 610 C CA . SER A 1 77 ? -19.996 -3.285 13.791 1.00 88.88 77 SER A CA 1
ATOM 611 C C . SER A 1 77 ? -18.513 -2.902 13.917 1.00 88.88 77 SER A C 1
ATOM 613 O O . SER A 1 77 ? -17.945 -2.995 15.002 1.00 88.88 77 SER A O 1
ATOM 615 N N . SER A 1 78 ? -17.899 -2.379 12.850 1.00 88.75 78 SER A N 1
ATOM 616 C CA . SER A 1 78 ? -16.512 -1.882 12.868 1.00 88.75 78 SER A CA 1
ATOM 617 C C . SER A 1 78 ? -16.315 -0.580 13.659 1.00 88.75 78 SER A C 1
ATOM 619 O O . SER A 1 78 ? -15.190 -0.245 14.015 1.00 88.75 78 SER A O 1
ATOM 621 N N . CYS A 1 79 ? -17.374 0.191 13.902 1.00 89.06 79 CYS A N 1
ATOM 622 C CA . CYS A 1 79 ? -17.347 1.411 14.712 1.00 89.06 79 CYS A CA 1
ATOM 623 C C . CYS A 1 79 ? -17.868 1.191 16.138 1.00 89.06 79 CYS A C 1
ATOM 625 O O . CYS A 1 79 ? -17.634 2.042 16.995 1.00 89.06 79 CYS A O 1
ATOM 627 N N . SER A 1 80 ? -18.540 0.070 16.401 1.00 88.62 80 SER A N 1
ATOM 628 C CA . SER A 1 80 ? -18.936 -0.370 17.742 1.00 88.62 80 SER A CA 1
ATOM 629 C C . SER A 1 80 ? -17.849 -1.190 18.447 1.00 88.62 80 SER A C 1
ATOM 631 O O . SER A 1 80 ? -17.865 -1.271 19.671 1.00 88.62 80 SER A O 1
ATOM 633 N N . GLY A 1 81 ? -16.921 -1.795 17.696 1.00 86.56 81 GLY A N 1
ATOM 634 C CA . GLY A 1 81 ? -15.810 -2.593 18.225 1.00 86.56 81 GLY A CA 1
ATOM 635 C C . GLY A 1 81 ? -14.513 -1.815 18.495 1.00 86.56 81 GLY A C 1
ATOM 636 O O . GLY A 1 81 ? -14.478 -0.582 18.517 1.00 86.56 81 GLY A O 1
ATOM 637 N N . THR A 1 82 ? -13.434 -2.573 18.694 1.00 87.19 82 THR A N 1
ATOM 638 C CA . THR A 1 82 ? -12.050 -2.095 18.839 1.00 87.19 82 THR A CA 1
ATOM 639 C C . THR A 1 82 ? -11.401 -1.854 17.469 1.00 87.19 82 THR A C 1
ATOM 641 O O . THR A 1 82 ? -11.820 -2.403 16.449 1.00 87.19 82 THR A O 1
ATOM 644 N N . ASP A 1 83 ? -10.330 -1.057 17.429 1.00 88.88 83 ASP A N 1
ATOM 645 C CA . ASP A 1 83 ? -9.534 -0.817 16.213 1.00 88.88 83 ASP A CA 1
ATOM 646 C C . ASP A 1 83 ? -8.532 -1.952 15.911 1.00 88.88 83 ASP A C 1
ATOM 648 O O . ASP A 1 83 ? -7.496 -1.723 15.296 1.00 88.88 83 ASP A O 1
ATOM 652 N N . GLU A 1 84 ? -8.819 -3.196 16.304 1.00 88.69 84 GLU A N 1
ATOM 653 C CA . GLU A 1 84 ? -7.916 -4.344 16.109 1.00 88.69 84 GLU A CA 1
ATOM 654 C C . GLU A 1 84 ? -7.472 -4.512 14.651 1.00 88.69 84 GLU A C 1
ATOM 656 O O . GLU A 1 84 ? -6.286 -4.671 14.376 1.00 88.69 84 GLU A O 1
ATOM 661 N N . ASN A 1 85 ? -8.397 -4.400 13.694 1.00 86.62 85 ASN A N 1
ATOM 662 C CA . ASN A 1 85 ? -8.071 -4.509 12.270 1.00 86.62 85 ASN A CA 1
ATOM 663 C C . ASN A 1 85 ? -7.128 -3.399 11.784 1.00 86.62 85 ASN A C 1
ATOM 665 O O . ASN A 1 85 ? -6.263 -3.666 10.950 1.00 86.62 85 ASN A O 1
ATOM 669 N N . TYR A 1 86 ? -7.291 -2.179 12.300 1.00 88.88 86 TYR A N 1
ATOM 670 C CA . TYR A 1 86 ? -6.395 -1.058 12.019 1.00 88.88 86 TYR A CA 1
ATOM 671 C C . TYR A 1 86 ? -5.030 -1.296 12.671 1.00 88.88 86 TYR A C 1
ATOM 673 O O . TYR A 1 86 ? -4.005 -1.240 11.992 1.00 88.88 86 TYR A O 1
ATOM 681 N N . LEU A 1 87 ? -5.008 -1.651 13.958 1.00 88.94 87 LEU A N 1
ATOM 682 C CA . LEU A 1 87 ? -3.788 -1.920 14.720 1.00 88.94 87 LEU A CA 1
ATOM 683 C C . LEU A 1 87 ? -2.965 -3.053 14.109 1.00 88.94 87 LEU A C 1
ATOM 685 O O . LEU A 1 87 ? -1.752 -2.911 14.002 1.00 88.94 87 LEU A O 1
ATOM 689 N N . ASN A 1 88 ? -3.611 -4.115 13.623 1.00 90.00 88 ASN A N 1
ATOM 690 C CA . ASN A 1 88 ? -2.962 -5.235 12.937 1.00 90.00 88 ASN A CA 1
ATOM 691 C C . ASN A 1 88 ? -2.201 -4.808 11.672 1.00 90.00 88 ASN A C 1
ATOM 693 O O . ASN A 1 88 ? -1.237 -5.468 11.290 1.00 90.00 88 ASN A O 1
ATOM 697 N N . CYS A 1 89 ? -2.592 -3.696 11.043 1.00 90.31 89 CYS A N 1
ATOM 698 C CA . CYS A 1 89 ? -1.884 -3.125 9.895 1.00 90.31 89 CYS A CA 1
ATOM 699 C C . CYS A 1 89 ? -0.775 -2.141 10.314 1.00 90.31 89 CYS A C 1
ATOM 701 O O . CYS A 1 89 ? -0.007 -1.701 9.470 1.00 90.31 89 CYS A O 1
ATOM 703 N N . HIS A 1 90 ? -0.655 -1.797 11.598 1.00 90.25 90 HIS A N 1
ATOM 704 C CA . HIS A 1 90 ? 0.288 -0.798 12.119 1.00 90.25 90 HIS A CA 1
ATOM 705 C C . HIS A 1 90 ? 1.247 -1.395 13.167 1.00 90.25 90 HIS A C 1
ATOM 707 O O . HIS A 1 90 ? 1.710 -0.702 14.076 1.00 90.25 90 HIS A O 1
ATOM 713 N N . ILE A 1 91 ? 1.558 -2.691 13.039 1.00 92.25 91 ILE A N 1
ATOM 714 C CA . ILE A 1 91 ? 2.501 -3.398 13.915 1.00 92.25 91 ILE A CA 1
ATOM 715 C C . ILE A 1 91 ? 3.918 -3.352 13.346 1.00 92.25 91 ILE A C 1
ATOM 717 O O . ILE A 1 91 ? 4.158 -3.718 12.191 1.00 92.25 91 ILE A O 1
ATOM 721 N N . TYR A 1 92 ? 4.871 -2.992 14.201 1.00 92.50 92 TYR A N 1
ATOM 722 C CA . TYR A 1 92 ? 6.298 -3.028 13.914 1.00 92.50 92 TYR A CA 1
ATOM 723 C C . TYR A 1 92 ? 6.989 -4.115 14.744 1.00 92.50 92 TYR A C 1
ATOM 725 O O . TYR A 1 92 ? 6.571 -4.424 15.854 1.00 92.50 92 TYR A O 1
ATOM 733 N N . LEU A 1 93 ? 8.047 -4.713 14.207 1.00 93.81 93 LEU A N 1
ATOM 734 C CA . LEU A 1 93 ? 8.823 -5.771 14.838 1.00 93.81 93 LEU A CA 1
ATOM 735 C C . LEU A 1 93 ? 10.005 -5.169 15.586 1.00 93.81 93 LEU A C 1
ATOM 737 O O . LEU A 1 93 ? 10.914 -4.574 14.998 1.00 93.81 93 LEU A O 1
ATOM 741 N N . CYS A 1 94 ? 10.015 -5.359 16.901 1.00 94.00 94 CYS A N 1
ATOM 742 C CA . CYS A 1 94 ? 11.203 -5.115 17.695 1.00 94.00 94 CYS A CA 1
ATOM 743 C C . CYS A 1 94 ? 12.246 -6.209 17.416 1.00 94.00 94 CYS A C 1
ATOM 745 O O . CYS A 1 94 ? 11.876 -7.376 17.292 1.00 94.00 94 CYS A O 1
ATOM 747 N N . PRO A 1 95 ? 13.560 -5.909 17.428 1.00 92.38 95 PRO A N 1
ATOM 748 C CA . PRO A 1 95 ? 14.577 -6.953 17.304 1.00 92.38 95 PRO A CA 1
ATOM 749 C C . PRO A 1 95 ? 14.573 -7.997 18.436 1.00 92.38 95 PRO A C 1
ATOM 751 O O . PRO A 1 95 ? 15.255 -9.007 18.323 1.00 92.38 95 PRO A O 1
ATOM 754 N N . CYS A 1 96 ? 13.837 -7.772 19.533 1.00 94.25 96 CYS A N 1
ATOM 755 C CA . CYS A 1 96 ? 13.590 -8.804 20.547 1.00 94.25 96 CYS A CA 1
ATOM 756 C C . CYS A 1 96 ? 12.460 -9.783 20.167 1.00 94.25 96 CYS A C 1
ATOM 758 O O . CYS A 1 96 ? 12.129 -10.650 20.966 1.00 94.25 96 CYS A O 1
ATOM 760 N N . GLY A 1 97 ? 11.831 -9.613 18.998 1.00 93.38 97 GLY A N 1
ATOM 761 C CA . GLY A 1 97 ? 10.703 -10.413 18.512 1.00 93.38 97 GLY A CA 1
ATOM 762 C C . GLY A 1 97 ? 9.319 -9.907 18.928 1.00 93.38 97 GLY A C 1
ATOM 763 O O . GLY A 1 97 ? 8.323 -10.480 18.502 1.00 93.38 97 GLY A O 1
ATOM 764 N N . ALA A 1 98 ? 9.236 -8.849 19.740 1.00 95.12 98 ALA A N 1
ATOM 765 C CA . ALA A 1 98 ? 7.959 -8.306 20.196 1.00 95.12 98 ALA A CA 1
ATOM 766 C C . ALA A 1 98 ? 7.268 -7.445 19.130 1.00 95.12 98 ALA A C 1
ATOM 768 O O . ALA A 1 98 ? 7.920 -6.697 18.394 1.00 95.12 98 ALA A O 1
ATOM 769 N N . ASP A 1 99 ? 5.939 -7.508 19.129 1.00 94.94 99 ASP A N 1
ATOM 770 C CA . ASP A 1 99 ? 5.072 -6.622 18.364 1.00 94.94 99 ASP A CA 1
ATOM 771 C C . ASP A 1 99 ? 4.993 -5.249 19.037 1.00 94.94 99 ASP A C 1
ATOM 773 O O . ASP A 1 99 ? 4.677 -5.130 20.221 1.00 94.94 99 ASP A O 1
ATOM 777 N N . VAL A 1 100 ? 5.248 -4.201 18.263 1.00 92.81 100 VAL A N 1
ATOM 778 C CA . VAL A 1 100 ? 5.169 -2.806 18.694 1.00 92.81 100 VAL A CA 1
ATOM 779 C C . VAL A 1 100 ? 4.096 -2.117 17.853 1.00 92.81 100 VAL A C 1
ATOM 781 O O . VAL A 1 100 ? 4.390 -1.654 16.747 1.00 92.81 100 VAL A O 1
ATOM 784 N N . PRO A 1 101 ? 2.833 -2.093 18.314 1.00 88.88 101 PRO A N 1
ATOM 785 C CA . PRO A 1 101 ? 1.781 -1.367 17.621 1.00 88.88 101 PRO A CA 1
ATOM 786 C C . PRO A 1 101 ? 2.041 0.137 17.731 1.00 88.88 101 PRO A C 1
ATOM 788 O O . PRO A 1 101 ? 2.293 0.654 18.820 1.00 88.88 101 PRO A O 1
ATOM 791 N N . ILE A 1 102 ? 1.956 0.852 16.610 1.00 83.25 102 ILE A N 1
ATOM 792 C CA . ILE A 1 102 ? 1.918 2.315 16.616 1.00 83.25 102 ILE A CA 1
ATOM 793 C C . ILE A 1 102 ? 0.466 2.735 16.451 1.00 83.25 102 ILE A C 1
ATOM 795 O O . ILE A 1 102 ? -0.122 2.573 15.382 1.00 83.25 102 ILE A O 1
ATOM 799 N N . PHE A 1 103 ? -0.103 3.306 17.508 1.00 76.94 103 PHE A N 1
ATOM 800 C CA . PHE A 1 103 ? -1.363 4.020 17.400 1.00 76.94 103 PHE A CA 1
ATOM 801 C C . PHE A 1 103 ? -1.064 5.481 17.080 1.00 76.94 103 PHE A C 1
ATOM 803 O O . PHE A 1 103 ? -0.451 6.189 17.877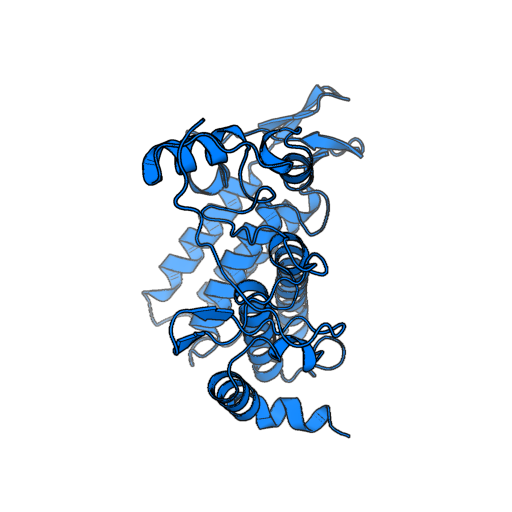 1.00 76.94 103 PHE A O 1
ATOM 810 N N . ASN A 1 104 ? -1.480 5.920 15.898 1.00 71.69 104 ASN A N 1
ATOM 811 C CA . ASN A 1 104 ? -1.540 7.332 15.568 1.00 71.69 104 ASN A CA 1
ATOM 812 C C . ASN A 1 104 ? -2.995 7.693 15.278 1.00 71.69 104 ASN A C 1
ATOM 814 O O . ASN A 1 104 ? -3.693 6.931 14.603 1.00 71.69 104 ASN A O 1
ATOM 818 N N . GLU A 1 105 ? -3.429 8.838 15.801 1.00 65.38 105 GLU A N 1
ATOM 819 C CA . GLU A 1 105 ? -4.768 9.380 15.570 1.00 65.38 105 GLU A CA 1
ATOM 820 C C . GLU A 1 105 ? -4.999 9.675 14.087 1.00 65.38 105 GLU A C 1
ATOM 822 O O . GLU A 1 105 ? -6.119 9.521 13.608 1.00 65.38 105 GLU A O 1
ATOM 827 N N . LYS A 1 106 ? -3.929 10.029 13.359 1.00 72.75 106 LYS A N 1
ATOM 828 C CA . LYS A 1 106 ? -3.966 10.289 11.922 1.00 72.75 106 LYS A CA 1
ATOM 829 C C . LYS A 1 106 ? -3.364 9.140 11.131 1.00 72.75 106 LYS A C 1
ATOM 831 O O . LYS A 1 106 ? -2.206 8.750 11.320 1.00 72.75 106 LYS A O 1
ATOM 836 N N . SER A 1 107 ? -4.133 8.662 10.169 1.00 70.44 107 SER A N 1
ATOM 837 C CA . SER A 1 107 ? -3.695 7.670 9.197 1.00 70.44 107 SER A CA 1
ATOM 838 C C . SER A 1 107 ? -2.541 8.172 8.351 1.00 70.44 107 SER A C 1
ATOM 840 O O . SER A 1 107 ? -2.411 9.369 8.080 1.00 70.44 107 SER A O 1
ATOM 842 N N . ARG A 1 108 ? -1.687 7.235 7.914 1.00 75.31 108 ARG A N 1
ATOM 843 C CA . ARG A 1 108 ? -0.471 7.546 7.140 1.00 75.31 108 ARG A CA 1
ATOM 844 C C . ARG A 1 108 ? 0.370 8.635 7.813 1.00 75.31 108 ARG A C 1
ATOM 846 O O . ARG A 1 108 ? 0.891 9.531 7.150 1.00 75.31 108 ARG A O 1
ATOM 853 N N . TRP A 1 109 ? 0.493 8.554 9.137 1.00 75.56 109 TRP A N 1
ATOM 854 C CA . TRP A 1 109 ? 1.203 9.528 9.966 1.00 75.56 109 TRP A CA 1
ATOM 855 C C . TRP A 1 109 ? 2.569 9.916 9.392 1.00 75.56 109 TRP A C 1
ATOM 857 O O . TRP A 1 109 ? 2.918 11.087 9.336 1.00 75.56 109 TRP A O 1
ATOM 867 N N . TRP A 1 110 ? 3.301 8.947 8.849 1.00 77.56 110 TRP A N 1
ATOM 868 C CA . TRP A 1 110 ? 4.623 9.154 8.273 1.00 77.56 110 TRP A CA 1
ATOM 869 C C . TRP A 1 110 ? 4.645 10.019 6.996 1.00 77.56 110 TRP A C 1
ATOM 871 O O . TRP A 1 110 ? 5.668 10.646 6.707 1.00 77.56 110 TRP A O 1
ATOM 881 N N . ARG A 1 111 ? 3.542 10.061 6.228 1.00 76.31 111 ARG A N 1
ATOM 882 C CA . ARG A 1 111 ? 3.400 10.919 5.038 1.00 76.31 111 ARG A CA 1
ATOM 883 C C . ARG A 1 111 ? 3.085 12.358 5.415 1.00 76.31 111 ARG A C 1
ATOM 885 O O . ARG A 1 111 ? 3.636 13.279 4.824 1.00 76.31 111 ARG A O 1
ATOM 892 N N . ASN A 1 112 ? 2.188 12.530 6.382 1.00 70.69 112 ASN A N 1
ATOM 893 C CA . ASN A 1 112 ? 1.619 13.832 6.724 1.00 70.69 112 ASN A CA 1
ATOM 894 C C . ASN A 1 112 ? 2.440 14.591 7.779 1.00 70.69 112 ASN A C 1
ATOM 896 O O . ASN A 1 112 ? 2.185 15.767 8.026 1.00 70.69 112 ASN A O 1
ATOM 900 N N . SER A 1 113 ? 3.427 13.942 8.398 1.00 70.06 113 SER A N 1
ATOM 901 C CA . SER A 1 113 ? 4.372 14.600 9.297 1.00 70.06 113 SER A CA 1
ATOM 902 C C . SER A 1 113 ? 5.423 15.409 8.530 1.00 70.06 113 SER A C 1
ATOM 904 O O . SER A 1 113 ? 5.978 14.972 7.518 1.00 70.06 113 SER A O 1
ATOM 906 N N . THR A 1 114 ? 5.769 16.579 9.057 1.00 74.56 114 THR A N 1
ATOM 907 C CA . THR A 1 114 ? 7.005 17.292 8.701 1.00 74.56 114 THR A CA 1
ATOM 908 C C . THR A 1 114 ? 8.238 16.516 9.192 1.00 74.56 114 THR A C 1
ATOM 910 O O . THR A 1 114 ? 8.118 15.624 10.037 1.00 74.56 114 THR A O 1
ATOM 913 N N . LYS A 1 115 ? 9.443 16.851 8.701 1.00 69.94 115 LYS A N 1
ATOM 914 C CA . LYS A 1 115 ? 10.696 16.212 9.163 1.00 69.94 115 LYS A CA 1
ATOM 915 C C . LYS A 1 115 ? 10.885 16.370 10.684 1.00 69.94 115 LYS A C 1
ATOM 917 O O . LYS A 1 115 ? 11.459 15.493 11.325 1.00 69.94 115 LYS A O 1
ATOM 922 N N . GLU A 1 116 ? 10.347 17.438 11.267 1.00 72.25 116 GLU A N 1
ATOM 923 C CA . GLU A 1 116 ? 10.424 17.774 12.693 1.00 72.25 116 GLU A CA 1
ATOM 924 C C . GLU A 1 116 ? 9.382 17.038 13.548 1.00 72.25 116 GLU A C 1
ATOM 926 O O . GLU A 1 116 ? 9.637 16.784 14.722 1.00 72.25 116 GLU A O 1
ATOM 931 N N . SER A 1 117 ? 8.223 16.687 12.977 1.00 74.31 117 SER A N 1
ATOM 932 C CA . SER A 1 117 ? 7.112 16.032 13.692 1.00 74.31 117 SER A CA 1
ATOM 933 C C . SER A 1 117 ? 7.087 14.509 13.539 1.00 74.31 117 SER A C 1
ATOM 935 O O . SER A 1 117 ? 6.286 13.838 14.191 1.00 74.31 117 SER A O 1
ATOM 937 N N . LEU A 1 118 ? 7.965 13.945 12.705 1.00 75.06 118 LEU A N 1
ATOM 938 C CA . LEU A 1 118 ? 8.146 12.501 12.604 1.00 75.06 118 LEU A CA 1
ATOM 939 C C . LEU A 1 118 ? 8.754 11.946 13.903 1.00 75.06 118 LEU A C 1
ATOM 941 O O . LEU A 1 118 ? 9.841 12.383 14.298 1.00 75.06 118 LEU A O 1
ATOM 945 N N . PRO A 1 119 ? 8.134 10.940 14.549 1.00 77.44 119 PRO A N 1
ATOM 946 C CA . PRO A 1 119 ? 8.787 10.231 15.637 1.00 77.44 119 PRO A CA 1
ATOM 947 C C . PRO A 1 119 ? 10.082 9.598 15.118 1.00 77.44 119 PRO A C 1
ATOM 949 O O . PRO A 1 119 ? 10.071 8.711 14.267 1.00 77.44 119 PRO A O 1
ATOM 952 N N . LYS A 1 120 ? 11.221 10.054 15.651 1.00 80.25 120 LYS A N 1
ATOM 953 C CA . LYS A 1 120 ? 12.549 9.506 15.318 1.00 80.25 120 LYS A CA 1
ATOM 954 C C . LYS A 1 120 ? 12.759 8.112 15.902 1.00 80.25 120 LYS A C 1
ATOM 956 O O . LYS A 1 120 ? 13.657 7.382 15.486 1.00 80.25 120 LYS A O 1
ATOM 961 N N . SER A 1 121 ? 11.940 7.735 16.878 1.00 87.44 121 SER A N 1
ATOM 962 C CA . SER A 1 121 ? 12.043 6.456 17.556 1.00 87.44 121 SER A CA 1
ATOM 963 C C . SER A 1 121 ? 10.743 6.047 18.233 1.00 87.44 121 SER A C 1
ATOM 965 O O . SER A 1 121 ? 9.969 6.903 18.654 1.00 87.44 121 SER A O 1
ATOM 967 N N . ILE A 1 122 ? 10.571 4.742 18.414 1.00 89.44 122 ILE A N 1
ATOM 968 C CA . ILE A 1 122 ? 9.522 4.129 19.239 1.00 89.44 122 ILE A CA 1
ATOM 969 C C . ILE A 1 122 ? 10.163 3.254 20.315 1.00 89.44 122 ILE A C 1
ATOM 971 O O . ILE A 1 122 ? 11.249 2.715 20.110 1.00 89.44 122 ILE A O 1
ATOM 975 N N . ILE A 1 123 ? 9.515 3.119 21.469 1.00 91.44 123 ILE A N 1
ATOM 976 C CA . ILE A 1 123 ? 10.007 2.283 22.570 1.00 91.44 123 ILE A CA 1
ATOM 977 C C . ILE A 1 123 ? 9.210 0.982 22.575 1.00 91.44 123 ILE A C 1
ATOM 979 O O . ILE A 1 123 ? 7.982 0.999 22.603 1.00 91.44 123 ILE A O 1
ATOM 983 N N . CYS A 1 124 ? 9.908 -0.151 22.551 1.00 93.94 124 CYS A N 1
ATOM 984 C CA . CYS A 1 124 ? 9.277 -1.457 22.697 1.00 93.94 124 CYS A CA 1
ATOM 985 C C . CYS A 1 124 ? 8.784 -1.643 24.136 1.00 93.94 124 CYS A C 1
ATOM 987 O O . CYS A 1 124 ? 9.586 -1.603 25.065 1.00 93.94 124 CYS A O 1
ATOM 989 N N . SER A 1 125 ? 7.492 -1.903 24.326 1.00 93.81 125 SER A N 1
ATOM 990 C CA . SER A 1 125 ? 6.904 -2.124 25.654 1.00 93.81 125 SER A CA 1
ATOM 991 C C . SER A 1 125 ? 7.403 -3.402 26.337 1.00 93.81 125 SER A C 1
ATOM 993 O O . SER A 1 125 ? 7.387 -3.480 27.560 1.00 93.81 125 SER A O 1
ATOM 995 N N . SER A 1 126 ? 7.873 -4.395 25.574 1.00 95.56 126 SER A N 1
ATOM 996 C CA . SER A 1 126 ? 8.334 -5.677 26.126 1.00 95.56 126 SER A CA 1
ATOM 997 C C . SER A 1 126 ? 9.784 -5.661 26.615 1.00 95.56 126 SER A C 1
ATOM 999 O O . SER A 1 126 ? 10.093 -6.316 27.603 1.00 95.56 126 SER A O 1
ATOM 1001 N N . CYS A 1 127 ? 10.692 -4.960 25.926 1.00 96.56 127 CYS A N 1
ATOM 1002 C CA . CYS A 1 127 ? 12.123 -4.942 26.278 1.00 96.56 127 CYS A CA 1
ATOM 1003 C C . CYS A 1 127 ? 12.693 -3.540 26.532 1.00 96.56 127 CYS A C 1
ATOM 1005 O O . CYS A 1 127 ? 13.905 -3.391 26.682 1.00 96.56 127 CYS A O 1
ATOM 1007 N N . SER A 1 128 ? 11.846 -2.508 26.512 1.00 95.81 128 SER A N 1
ATOM 1008 C CA . SER A 1 128 ? 12.202 -1.091 26.687 1.00 95.81 128 SER A CA 1
ATOM 1009 C C . SER A 1 128 ? 13.239 -0.556 25.692 1.00 95.81 128 SER A C 1
ATOM 1011 O O . SER A 1 128 ? 13.786 0.532 25.868 1.00 95.81 128 SER A O 1
ATOM 1013 N N . ARG A 1 129 ? 13.521 -1.299 24.615 1.00 94.25 129 ARG A N 1
ATOM 1014 C CA . ARG A 1 129 ? 14.489 -0.897 23.594 1.00 94.25 129 ARG A CA 1
ATOM 1015 C C . ARG A 1 129 ? 13.944 0.260 22.768 1.00 94.25 129 ARG A C 1
ATOM 1017 O O . ARG A 1 129 ? 12.840 0.179 22.231 1.00 94.25 129 ARG A O 1
ATOM 1024 N N . LEU A 1 130 ? 14.778 1.279 22.591 1.00 93.31 130 LEU A N 1
ATOM 1025 C CA . LEU A 1 130 ? 14.550 2.364 21.648 1.00 93.31 130 LEU A CA 1
ATOM 1026 C C . LEU A 1 130 ? 14.809 1.876 20.213 1.00 93.31 130 LEU A C 1
ATOM 1028 O O . LEU A 1 130 ? 15.941 1.563 19.843 1.00 93.31 130 LEU A O 1
ATOM 1032 N N . MET A 1 131 ? 13.763 1.806 19.400 1.00 91.00 131 MET A N 1
ATOM 1033 C CA . MET A 1 131 ? 13.831 1.471 17.980 1.00 91.00 131 MET A CA 1
ATOM 1034 C C . MET A 1 131 ? 13.877 2.758 17.166 1.00 91.00 131 MET A C 1
ATOM 1036 O O . MET A 1 131 ? 12.924 3.531 17.181 1.00 91.00 131 MET A O 1
ATOM 1040 N N . LYS A 1 132 ? 14.979 2.988 16.452 1.00 89.25 132 LYS A N 1
ATOM 1041 C CA . LYS A 1 132 ? 15.128 4.154 15.576 1.00 89.25 132 LYS A CA 1
ATOM 1042 C C . LYS A 1 132 ? 14.311 3.980 14.297 1.00 89.25 132 LYS A C 1
ATOM 1044 O O . LYS A 1 132 ? 14.332 2.913 13.686 1.00 89.25 132 LYS A O 1
ATOM 1049 N N . LEU A 1 133 ? 13.645 5.049 13.875 1.00 86.69 133 LEU A N 1
ATOM 1050 C CA . LEU A 1 133 ? 12.826 5.115 12.663 1.00 86.69 133 LEU A CA 1
ATOM 1051 C C . LEU A 1 133 ? 13.488 5.951 11.555 1.00 86.69 133 LEU A C 1
ATOM 1053 O O . LEU A 1 133 ? 12.822 6.424 10.638 1.00 86.69 133 LEU A O 1
ATOM 1057 N N . ASP A 1 134 ? 14.816 6.095 11.605 1.00 87.19 134 ASP A N 1
ATOM 1058 C CA . ASP A 1 134 ? 15.604 6.878 10.641 1.00 87.19 134 ASP A CA 1
ATOM 1059 C C . ASP A 1 134 ? 15.395 6.426 9.182 1.00 87.19 134 ASP A C 1
ATOM 1061 O O . ASP A 1 134 ? 15.571 7.214 8.256 1.00 87.19 134 ASP A O 1
ATOM 1065 N N . TRP A 1 135 ? 14.993 5.168 8.963 1.00 87.38 135 TRP A N 1
ATOM 1066 C CA . TRP A 1 135 ? 14.670 4.641 7.633 1.00 87.38 135 TRP A CA 1
ATOM 1067 C C . TRP A 1 135 ? 13.500 5.379 6.966 1.00 87.38 135 TRP A C 1
ATOM 1069 O O . TRP A 1 135 ? 13.496 5.492 5.747 1.00 87.38 135 TRP A O 1
ATOM 1079 N N . ILE A 1 136 ? 12.554 5.950 7.725 1.00 88.00 136 ILE A N 1
ATOM 1080 C CA . ILE A 1 136 ? 11.464 6.769 7.158 1.00 88.00 136 ILE A CA 1
ATOM 1081 C C . ILE A 1 136 ? 12.043 8.035 6.532 1.00 88.00 136 ILE A C 1
ATOM 1083 O O . ILE A 1 136 ? 11.683 8.411 5.418 1.00 88.00 136 ILE A O 1
ATOM 1087 N N . ILE A 1 137 ? 12.958 8.685 7.253 1.00 87.44 137 ILE A N 1
ATOM 1088 C CA . ILE A 1 137 ? 13.606 9.919 6.806 1.00 87.44 137 ILE A CA 1
ATOM 1089 C C . ILE A 1 137 ? 14.454 9.627 5.568 1.00 87.44 137 ILE A C 1
ATOM 1091 O O . ILE A 1 137 ? 14.332 10.336 4.572 1.00 87.44 137 ILE A O 1
ATOM 1095 N N . ARG A 1 138 ? 15.253 8.552 5.600 1.00 90.31 138 ARG A N 1
ATOM 1096 C CA . ARG A 1 138 ? 16.078 8.145 4.454 1.00 90.31 138 ARG A CA 1
ATOM 1097 C C . ARG A 1 138 ? 15.243 7.744 3.244 1.00 90.31 138 ARG A C 1
ATOM 1099 O O . ARG A 1 138 ? 15.589 8.133 2.138 1.00 90.31 138 ARG A O 1
ATOM 1106 N N . PHE A 1 139 ? 14.127 7.039 3.439 1.00 91.88 139 PHE A N 1
ATOM 1107 C CA . PHE A 1 139 ? 13.210 6.712 2.348 1.00 91.88 139 PHE A CA 1
ATOM 1108 C C . PHE A 1 139 ? 12.638 7.974 1.695 1.00 91.88 139 PHE A C 1
ATOM 1110 O O . PHE A 1 139 ? 12.665 8.098 0.475 1.00 91.88 139 PHE A O 1
ATOM 1117 N N . ARG A 1 140 ? 12.161 8.936 2.496 1.00 88.00 140 ARG A N 1
ATOM 1118 C CA . ARG A 1 140 ? 11.643 10.209 1.973 1.00 88.00 140 ARG A CA 1
ATOM 1119 C C . ARG A 1 140 ? 12.711 10.998 1.228 1.00 88.00 140 ARG A C 1
ATOM 1121 O O . ARG A 1 140 ? 12.434 11.491 0.146 1.00 88.00 140 ARG A O 1
ATOM 1128 N N . GLN A 1 141 ? 13.919 11.073 1.778 1.00 88.62 141 GLN A N 1
ATOM 1129 C CA . GLN A 1 141 ? 15.038 11.725 1.109 1.00 88.62 141 GLN A CA 1
ATOM 1130 C C . GLN A 1 141 ? 15.387 11.027 -0.213 1.00 88.62 141 GLN A C 1
ATOM 1132 O O . GLN A 1 141 ? 15.576 11.702 -1.215 1.00 88.62 141 GLN A O 1
ATOM 1137 N N . ALA A 1 142 ? 15.418 9.693 -0.244 1.00 89.75 142 ALA A N 1
ATOM 1138 C CA . ALA A 1 142 ? 15.664 8.944 -1.473 1.00 89.75 142 ALA A CA 1
ATOM 1139 C C . ALA A 1 142 ? 14.576 9.201 -2.531 1.00 89.75 142 ALA A C 1
ATOM 1141 O O . ALA A 1 142 ? 14.896 9.316 -3.708 1.00 89.75 142 ALA A O 1
ATOM 1142 N N . MET A 1 143 ? 13.309 9.335 -2.118 1.00 88.25 143 MET A N 1
ATOM 1143 C CA . MET A 1 143 ? 12.212 9.723 -3.011 1.00 88.25 143 MET A CA 1
ATOM 1144 C C . MET A 1 143 ? 12.365 11.161 -3.531 1.00 88.25 143 MET A C 1
ATOM 1146 O O . MET A 1 143 ? 12.180 11.378 -4.720 1.00 88.25 143 MET A O 1
ATOM 1150 N N . GLU A 1 144 ? 12.716 12.123 -2.667 1.00 85.69 144 GLU A N 1
ATOM 1151 C CA . GLU A 1 144 ? 12.971 13.528 -3.043 1.00 85.69 144 GLU A CA 1
ATOM 1152 C C . GLU A 1 144 ? 14.134 13.630 -4.051 1.00 85.69 144 GLU A C 1
ATOM 1154 O O . GLU A 1 144 ? 14.021 14.317 -5.065 1.00 85.69 144 GLU A O 1
ATOM 1159 N N . GLU A 1 145 ? 15.234 12.912 -3.794 1.00 83.38 145 GLU A N 1
ATOM 1160 C CA . GLU A 1 145 ? 16.392 12.830 -4.693 1.00 83.38 145 GLU A CA 1
ATOM 1161 C C . GLU A 1 145 ? 16.006 12.215 -6.043 1.00 83.38 145 GLU A C 1
ATOM 1163 O O . GLU A 1 145 ? 16.396 12.735 -7.085 1.00 83.38 145 GLU A O 1
ATOM 1168 N N . TRP A 1 146 ? 15.213 11.141 -6.028 1.00 80.81 146 TRP A N 1
ATOM 1169 C CA . TRP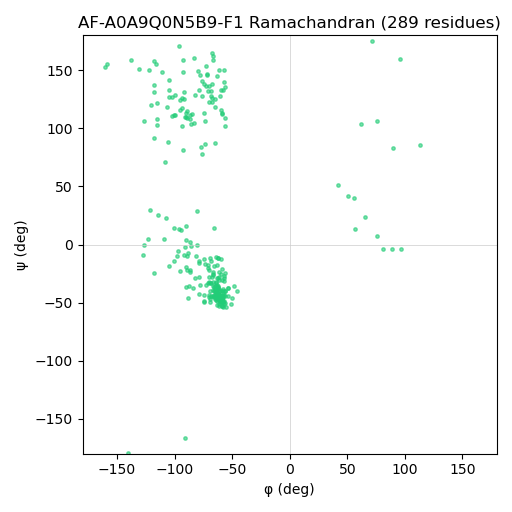 A 1 146 ? 14.769 10.471 -7.246 1.00 80.81 146 TRP A CA 1
ATOM 1170 C C . TRP A 1 146 ? 13.846 11.352 -8.097 1.00 80.81 146 TRP A C 1
ATOM 1172 O O . TRP A 1 146 ? 14.011 11.384 -9.311 1.00 80.81 146 TRP A O 1
ATOM 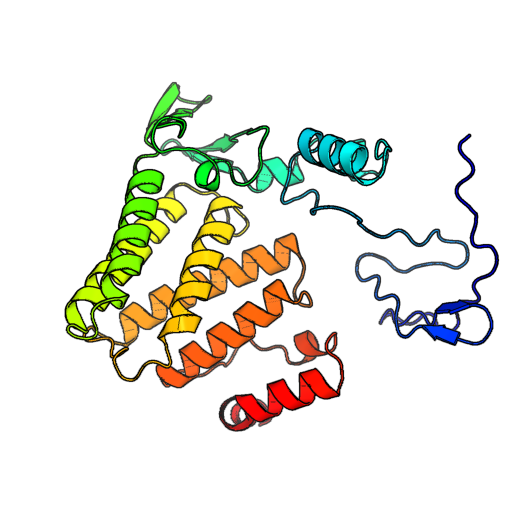1182 N N . ASP A 1 147 ? 12.930 12.101 -7.476 1.00 77.06 147 ASP A N 1
ATOM 1183 C CA . ASP A 1 147 ? 12.010 13.022 -8.162 1.00 77.06 147 ASP A CA 1
ATOM 1184 C C . ASP A 1 147 ? 12.778 14.154 -8.873 1.00 77.06 147 ASP A C 1
ATOM 1186 O O . ASP A 1 147 ? 12.544 14.433 -10.048 1.00 77.06 147 ASP A O 1
ATOM 1190 N N . CYS A 1 148 ? 13.779 14.741 -8.202 1.00 59.25 148 CYS A N 1
ATOM 1191 C CA . CYS A 1 148 ? 14.584 15.848 -8.737 1.00 59.25 148 CYS A CA 1
ATOM 1192 C C . CYS A 1 148 ? 15.528 15.444 -9.883 1.00 59.25 148 CYS A C 1
ATOM 1194 O O . CYS A 1 148 ? 15.971 16.295 -10.656 1.00 59.25 148 CYS A O 1
ATOM 1196 N N . GLU A 1 149 ? 15.883 14.163 -9.991 1.00 60.59 149 GLU A N 1
ATOM 1197 C CA . GLU A 1 149 ? 16.789 13.672 -11.034 1.00 60.59 149 GLU A CA 1
ATOM 1198 C C . GLU A 1 149 ? 16.130 13.596 -12.423 1.00 60.59 149 GLU A C 1
ATOM 1200 O O . GLU A 1 149 ? 16.847 13.481 -13.417 1.00 60.59 149 GLU A O 1
ATOM 1205 N N . PHE A 1 150 ? 14.800 13.719 -12.521 1.00 60.66 150 PHE A N 1
ATOM 1206 C CA . PHE A 1 150 ? 14.070 13.618 -13.792 1.00 60.66 150 PHE A CA 1
ATOM 1207 C C . PHE A 1 150 ? 13.875 14.936 -14.544 1.00 60.66 150 PHE A C 1
ATOM 1209 O O . PHE A 1 150 ? 13.664 14.900 -15.757 1.00 60.66 150 PHE A O 1
ATOM 1216 N N . ASP A 1 151 ? 13.996 16.088 -13.881 1.00 60.44 151 ASP A N 1
ATOM 1217 C CA . ASP A 1 151 ? 13.876 17.395 -14.546 1.00 60.44 151 ASP A CA 1
ATOM 1218 C C . ASP A 1 151 ? 15.061 17.693 -15.489 1.00 60.44 151 ASP A C 1
ATOM 1220 O O . ASP A 1 151 ? 15.000 18.608 -16.311 1.00 60.44 151 ASP A O 1
ATOM 1224 N N . ASN A 1 152 ? 16.133 16.894 -15.426 1.00 59.03 152 ASN A N 1
ATOM 1225 C CA . ASN A 1 152 ? 17.314 17.020 -16.274 1.00 59.03 152 ASN A CA 1
ATOM 1226 C C . ASN A 1 152 ? 17.459 15.784 -17.179 1.00 59.03 152 ASN A C 1
ATOM 1228 O O . ASN A 1 152 ? 17.827 14.703 -16.734 1.00 59.03 152 ASN A O 1
ATOM 1232 N N . VAL A 1 153 ? 17.191 15.959 -18.477 1.00 54.59 153 VAL A N 1
ATOM 1233 C CA . VAL A 1 153 ? 17.127 14.899 -19.513 1.00 54.59 153 VAL A CA 1
ATOM 1234 C C . VAL A 1 153 ? 18.469 14.175 -19.751 1.00 54.59 153 VAL A C 1
ATOM 1236 O O . VAL A 1 153 ? 18.513 13.119 -20.385 1.00 54.59 153 VAL A O 1
ATOM 1239 N N . GLU A 1 154 ? 19.575 14.685 -19.210 1.00 56.69 154 GLU A N 1
ATOM 1240 C CA . GLU A 1 154 ? 20.868 14.002 -19.221 1.00 56.69 154 GLU A CA 1
ATOM 1241 C C . GLU A 1 154 ? 21.093 13.223 -17.915 1.00 56.69 154 GLU A C 1
ATOM 1243 O O . GLU A 1 154 ? 21.133 13.823 -16.845 1.00 56.69 154 GLU A O 1
ATOM 1248 N N . TYR A 1 155 ? 21.351 11.912 -18.053 1.00 55.38 155 TYR A N 1
ATOM 1249 C CA . TYR A 1 155 ? 21.868 10.923 -17.078 1.00 55.38 155 TYR A CA 1
ATOM 1250 C C . TYR A 1 155 ? 20.904 9.803 -16.642 1.00 55.38 155 TYR A C 1
ATOM 1252 O O . TYR A 1 155 ? 20.362 9.800 -15.539 1.00 55.38 155 TYR A O 1
ATOM 1260 N N . SER A 1 156 ? 20.869 8.722 -17.431 1.00 58.88 156 SER A N 1
ATOM 1261 C CA . SER A 1 156 ? 20.333 7.410 -17.018 1.00 58.88 156 SER A CA 1
ATOM 1262 C C . SER A 1 156 ? 21.020 6.832 -15.768 1.00 58.88 156 SER A C 1
ATOM 1264 O O . SER A 1 156 ? 20.383 6.172 -14.953 1.00 58.88 156 SER A O 1
ATOM 1266 N N . ALA A 1 157 ? 22.313 7.116 -15.563 1.00 60.22 157 ALA A N 1
ATOM 1267 C CA . ALA A 1 157 ? 23.078 6.587 -14.431 1.00 60.22 157 ALA A CA 1
ATOM 1268 C C . ALA A 1 157 ? 22.675 7.182 -13.065 1.00 60.22 157 ALA A C 1
ATOM 1270 O O . ALA A 1 157 ? 22.845 6.518 -12.041 1.00 60.22 157 ALA A O 1
ATOM 1271 N N . LYS A 1 158 ? 22.156 8.420 -13.032 1.00 62.31 158 LYS A N 1
ATOM 1272 C CA . LYS A 1 158 ? 21.677 9.051 -11.789 1.00 62.31 158 LYS A CA 1
ATOM 1273 C C . LYS A 1 158 ? 20.341 8.447 -11.364 1.00 62.31 158 LYS A C 1
ATOM 1275 O O . LYS A 1 158 ? 20.274 7.926 -10.252 1.00 62.31 158 LYS A O 1
ATOM 1280 N N . ILE A 1 159 ? 19.405 8.346 -12.315 1.00 64.44 159 ILE A N 1
ATOM 1281 C CA . ILE A 1 159 ? 18.084 7.716 -12.156 1.00 64.44 159 ILE A CA 1
ATOM 1282 C C . ILE A 1 159 ? 18.204 6.319 -11.530 1.00 64.44 159 ILE A C 1
ATOM 1284 O O . ILE A 1 159 ? 17.500 6.005 -10.569 1.00 64.44 159 ILE A O 1
ATOM 1288 N N . ASP A 1 160 ? 19.141 5.498 -12.015 1.00 68.88 160 ASP A N 1
ATOM 1289 C CA . ASP A 1 160 ? 19.386 4.160 -11.463 1.00 68.88 160 ASP A CA 1
ATOM 1290 C C . ASP A 1 160 ? 19.852 4.198 -9.997 1.00 68.88 160 ASP A C 1
ATOM 1292 O O . ASP A 1 160 ? 19.505 3.326 -9.199 1.00 68.88 160 ASP A O 1
ATOM 1296 N N . SER A 1 161 ? 20.645 5.202 -9.615 1.00 77.06 161 SER A N 1
ATOM 1297 C CA . SER A 1 161 ? 21.173 5.336 -8.256 1.00 77.06 161 SER A CA 1
ATOM 1298 C C . SER A 1 161 ? 20.111 5.803 -7.255 1.00 77.06 161 SER A C 1
ATOM 1300 O O . SER A 1 161 ? 20.021 5.222 -6.170 1.00 77.06 161 SER A O 1
ATOM 1302 N N . GLY A 1 162 ? 19.281 6.788 -7.622 1.00 81.69 162 GLY A N 1
ATOM 1303 C CA . GLY A 1 162 ? 18.163 7.269 -6.809 1.00 81.69 162 GLY A CA 1
ATOM 1304 C C . GLY A 1 162 ? 17.123 6.174 -6.591 1.00 81.69 162 GLY A C 1
ATOM 1305 O O . GLY A 1 162 ? 16.772 5.845 -5.456 1.00 81.69 162 GLY A O 1
ATOM 1306 N N . PHE A 1 163 ? 16.731 5.502 -7.673 1.00 83.31 163 PHE A N 1
ATOM 1307 C CA . PHE A 1 163 ? 15.779 4.399 -7.626 1.00 83.31 163 PHE A CA 1
ATOM 1308 C C . PHE A 1 163 ? 16.227 3.245 -6.715 1.00 83.31 163 PHE A C 1
ATOM 1310 O O . PHE A 1 163 ? 15.460 2.744 -5.890 1.00 83.31 163 PHE A O 1
ATOM 1317 N N . LEU A 1 164 ? 17.492 2.829 -6.811 1.00 85.19 164 LEU A N 1
ATOM 1318 C CA . LEU A 1 164 ? 18.007 1.748 -5.971 1.00 85.19 164 LEU A CA 1
ATOM 1319 C C . LEU A 1 164 ? 18.096 2.142 -4.496 1.00 85.19 164 LEU A C 1
ATOM 1321 O O . LEU A 1 164 ? 17.852 1.292 -3.640 1.00 85.19 164 LEU A O 1
ATOM 1325 N N . LYS A 1 165 ? 18.383 3.413 -4.178 1.00 90.00 165 LYS A N 1
ATOM 1326 C CA . LYS A 1 165 ? 18.301 3.909 -2.793 1.00 90.00 165 LYS A CA 1
ATOM 1327 C C . LYS A 1 165 ? 16.879 3.760 -2.246 1.00 90.00 165 LYS A C 1
ATOM 1329 O O . LYS A 1 165 ? 16.714 3.270 -1.131 1.00 90.00 165 LYS A O 1
ATOM 1334 N N . VAL A 1 166 ? 15.863 4.114 -3.038 1.00 92.12 166 VAL A N 1
ATOM 1335 C CA . VAL A 1 166 ? 14.447 3.963 -2.658 1.00 92.12 166 VAL A CA 1
ATOM 1336 C C . VAL A 1 166 ? 14.109 2.499 -2.363 1.00 92.12 166 VAL A C 1
ATOM 1338 O O . VAL A 1 166 ? 13.530 2.205 -1.315 1.00 92.12 166 VAL A O 1
ATOM 1341 N N . ILE A 1 167 ? 14.513 1.572 -3.239 1.00 92.00 167 ILE A N 1
ATOM 1342 C CA . ILE A 1 167 ? 14.297 0.130 -3.033 1.00 92.00 167 ILE A CA 1
ATOM 1343 C C . ILE A 1 167 ? 14.989 -0.360 -1.755 1.00 92.00 167 ILE A C 1
ATOM 1345 O O . ILE A 1 167 ? 14.370 -1.060 -0.955 1.00 92.00 167 ILE A O 1
ATOM 1349 N N . VAL A 1 168 ? 16.251 0.014 -1.532 1.00 92.31 168 VAL A N 1
ATOM 1350 C CA . VAL A 1 168 ? 17.010 -0.411 -0.345 1.00 92.31 168 VAL A CA 1
ATOM 1351 C C . VAL A 1 168 ? 16.356 0.094 0.943 1.00 92.31 168 VAL A C 1
ATOM 1353 O O . VAL A 1 168 ? 16.238 -0.657 1.915 1.00 92.31 168 VAL A O 1
ATOM 1356 N N . GLU A 1 169 ? 15.891 1.344 0.974 1.00 93.38 169 GLU A N 1
ATOM 1357 C CA . GLU A 1 169 ? 15.199 1.871 2.154 1.00 93.38 169 GLU A CA 1
ATOM 1358 C C . GLU A 1 169 ? 13.814 1.240 2.352 1.00 93.38 169 GLU A C 1
ATOM 1360 O O . GLU A 1 169 ? 13.417 0.993 3.493 1.00 93.38 169 GLU A O 1
ATOM 1365 N N . TYR A 1 170 ? 13.114 0.877 1.274 1.00 95.00 170 TYR A N 1
ATOM 1366 C CA . TYR A 1 170 ? 11.902 0.059 1.355 1.00 95.00 170 TYR A CA 1
ATOM 1367 C C . TYR A 1 170 ? 12.170 -1.332 1.949 1.00 95.00 170 TYR A C 1
ATOM 1369 O O . TYR A 1 170 ? 11.463 -1.768 2.860 1.00 95.00 170 TYR A O 1
ATOM 1377 N N . GLU A 1 171 ? 13.205 -2.030 1.484 1.00 94.19 171 GLU A N 1
ATOM 1378 C CA . GLU A 1 171 ? 13.598 -3.344 2.008 1.00 94.19 171 GLU A CA 1
ATOM 1379 C C . GLU A 1 171 ? 13.990 -3.255 3.490 1.00 94.19 171 GLU A C 1
ATOM 1381 O O . GLU A 1 171 ? 13.642 -4.127 4.290 1.00 94.19 171 GLU A O 1
ATOM 1386 N N . ASN A 1 172 ? 14.670 -2.175 3.887 1.00 91.56 172 ASN A N 1
ATOM 1387 C CA . ASN A 1 172 ? 14.978 -1.906 5.287 1.00 91.56 172 ASN A CA 1
ATOM 1388 C C . ASN A 1 172 ? 13.710 -1.680 6.112 1.00 91.56 172 ASN A C 1
ATOM 1390 O O . ASN A 1 172 ? 13.573 -2.302 7.164 1.00 91.56 172 ASN A O 1
ATOM 1394 N N . ALA A 1 173 ? 12.763 -0.872 5.628 1.00 91.00 173 ALA A N 1
ATOM 1395 C CA . ALA A 1 173 ? 11.464 -0.686 6.274 1.00 91.00 173 ALA A CA 1
ATOM 1396 C C . ALA A 1 173 ? 10.710 -2.014 6.434 1.00 91.00 173 ALA A C 1
ATOM 1398 O O . ALA A 1 173 ? 10.104 -2.276 7.477 1.00 91.00 173 ALA A O 1
ATOM 1399 N N . CYS A 1 174 ? 10.802 -2.896 5.435 1.00 92.31 174 CYS A N 1
ATOM 1400 C CA . CYS A 1 174 ? 10.120 -4.182 5.449 1.00 92.31 174 CYS A CA 1
ATOM 1401 C C . CYS A 1 174 ? 10.580 -5.120 6.569 1.00 92.31 174 CYS A C 1
ATOM 1403 O O . CYS A 1 174 ? 9.768 -5.914 7.045 1.00 92.31 174 CYS A O 1
ATOM 1405 N N . LYS A 1 175 ? 11.835 -5.001 7.019 1.00 91.38 175 LYS A N 1
ATOM 1406 C CA . LYS A 1 175 ? 12.370 -5.751 8.171 1.00 91.38 175 LYS A CA 1
ATOM 1407 C C . LYS A 1 175 ? 11.716 -5.328 9.489 1.00 91.38 175 LYS A C 1
ATOM 1409 O O . LYS A 1 175 ? 11.641 -6.129 10.414 1.00 91.38 175 LYS A O 1
ATOM 1414 N N . PHE A 1 176 ? 11.248 -4.081 9.572 1.00 91.06 176 PHE A N 1
ATOM 1415 C CA . PHE A 1 176 ? 10.608 -3.526 10.766 1.00 91.06 176 PHE A CA 1
ATOM 1416 C C . PHE A 1 176 ? 9.091 -3.620 10.734 1.00 91.06 176 PHE A C 1
ATOM 1418 O O . PHE A 1 176 ? 8.478 -3.565 11.786 1.00 91.06 176 PHE A O 1
ATOM 1425 N N . CYS A 1 177 ? 8.462 -3.726 9.572 1.00 92.19 177 CYS A N 1
ATOM 1426 C CA . CYS A 1 177 ? 7.006 -3.737 9.472 1.00 92.19 177 CYS A CA 1
ATOM 1427 C C . CYS A 1 177 ? 6.484 -5.187 9.478 1.00 92.19 177 CYS A C 1
ATOM 1429 O O . CYS A 1 177 ? 6.925 -6.010 8.671 1.00 92.19 177 CYS A O 1
ATOM 1431 N N . LYS A 1 178 ? 5.551 -5.525 10.376 1.00 93.62 178 LYS A N 1
ATOM 1432 C CA . LYS A 1 178 ? 5.039 -6.898 10.526 1.00 93.62 178 LYS A CA 1
ATOM 1433 C C . LYS A 1 178 ? 4.016 -7.247 9.446 1.00 93.62 178 LYS A C 1
ATOM 1435 O O . LYS A 1 178 ? 3.064 -6.506 9.246 1.00 93.62 178 LYS A O 1
ATOM 1440 N N . GLY A 1 179 ? 4.169 -8.420 8.831 1.00 91.12 179 GLY A N 1
ATOM 1441 C CA . GLY A 1 179 ? 3.222 -8.934 7.836 1.00 91.12 179 GLY A CA 1
ATOM 1442 C C . GLY A 1 179 ? 3.272 -8.186 6.501 1.00 91.12 179 GLY A C 1
ATOM 1443 O O . GLY A 1 179 ? 4.007 -7.206 6.348 1.00 91.12 179 GLY A O 1
ATOM 1444 N N . ASP A 1 180 ? 2.509 -8.677 5.527 1.00 88.44 180 ASP A N 1
ATOM 1445 C CA . ASP A 1 180 ? 2.448 -8.112 4.169 1.00 88.44 180 ASP A CA 1
ATOM 1446 C C . ASP A 1 180 ? 1.412 -6.985 4.054 1.00 88.44 180 ASP A C 1
ATOM 1448 O O . ASP A 1 180 ? 1.538 -6.095 3.221 1.00 88.44 180 ASP A O 1
ATOM 1452 N N . ASN A 1 181 ? 0.415 -6.988 4.936 1.00 89.94 181 ASN A N 1
ATOM 1453 C CA . ASN A 1 181 ? -0.661 -6.005 5.019 1.00 89.94 181 ASN A CA 1
ATOM 1454 C C . ASN A 1 181 ? -0.333 -4.819 5.941 1.00 89.94 181 ASN A C 1
ATOM 1456 O O . ASN A 1 181 ? -1.238 -4.103 6.365 1.00 89.94 181 ASN A O 1
ATOM 1460 N N . ASN A 1 182 ? 0.939 -4.624 6.299 1.00 93.50 182 ASN A N 1
ATOM 1461 C CA . ASN A 1 182 ? 1.325 -3.451 7.069 1.00 93.50 182 ASN A CA 1
ATOM 1462 C C . ASN A 1 182 ? 1.098 -2.187 6.232 1.00 93.50 182 ASN A C 1
ATOM 1464 O O . ASN A 1 182 ? 1.660 -2.061 5.143 1.00 93.50 182 ASN A O 1
ATOM 1468 N N . SER A 1 183 ? 0.331 -1.237 6.756 1.00 90.94 183 SER A N 1
ATOM 1469 C CA . SER A 1 183 ? -0.090 -0.035 6.041 1.00 90.94 183 SER A CA 1
ATOM 1470 C C . SER A 1 183 ? 1.102 0.758 5.515 1.00 90.94 183 SER A C 1
ATOM 1472 O O . SER A 1 183 ? 1.076 1.199 4.375 1.00 90.94 183 SER A O 1
ATOM 1474 N N . GLN A 1 184 ? 2.191 0.875 6.281 1.00 91.00 184 GLN A N 1
ATOM 1475 C CA . GLN A 1 184 ? 3.409 1.548 5.840 1.00 91.00 184 GLN A CA 1
ATOM 1476 C C . GLN A 1 184 ? 4.019 0.852 4.619 1.00 91.00 184 GLN A C 1
ATOM 1478 O O . GLN A 1 184 ? 4.356 1.522 3.645 1.00 91.00 184 GLN A O 1
ATOM 1483 N N . LYS A 1 185 ? 4.160 -0.482 4.659 1.00 93.19 185 LYS A N 1
ATOM 1484 C CA . LYS A 1 185 ? 4.702 -1.259 3.532 1.00 93.19 185 LYS A CA 1
ATOM 1485 C C . LYS A 1 185 ? 3.851 -1.060 2.287 1.00 93.19 185 LYS A C 1
ATOM 1487 O O . LYS A 1 185 ? 4.395 -0.744 1.235 1.00 93.19 185 LYS A O 1
ATOM 1492 N N . VAL A 1 186 ? 2.534 -1.215 2.419 1.00 94.06 186 VAL A N 1
ATOM 1493 C CA . VAL A 1 186 ? 1.572 -1.050 1.320 1.00 94.06 186 VAL A CA 1
ATOM 1494 C C . VAL A 1 186 ? 1.672 0.353 0.731 1.00 94.06 186 VAL A C 1
ATOM 1496 O O . VAL A 1 186 ? 1.760 0.539 -0.480 1.00 94.06 186 VAL A O 1
ATOM 1499 N N . ASP A 1 187 ? 1.731 1.356 1.593 1.00 92.75 187 ASP A N 1
ATOM 1500 C CA . ASP A 1 187 ? 1.725 2.757 1.213 1.00 92.75 187 ASP A CA 1
ATOM 1501 C C . ASP A 1 187 ? 3.057 3.198 0.571 1.00 92.75 187 ASP A C 1
ATOM 1503 O O . ASP A 1 187 ? 3.046 3.977 -0.384 1.00 92.75 187 ASP A O 1
ATOM 1507 N N . MET A 1 188 ? 4.196 2.660 1.022 1.00 94.19 188 MET A N 1
ATOM 1508 C CA . MET A 1 188 ? 5.500 2.831 0.365 1.00 94.19 188 MET A CA 1
ATOM 1509 C C . MET A 1 188 ? 5.554 2.094 -0.976 1.00 94.19 188 MET A C 1
ATOM 1511 O O . MET A 1 188 ? 5.956 2.686 -1.975 1.00 94.19 188 MET A O 1
ATOM 1515 N N . SER A 1 189 ? 5.108 0.834 -1.031 1.00 95.88 189 SER A N 1
ATOM 1516 C CA . SER A 1 189 ? 5.045 0.070 -2.280 1.00 95.88 189 SER A CA 1
ATOM 1517 C C . SER A 1 189 ? 4.179 0.770 -3.324 1.00 95.88 189 SER A C 1
ATOM 1519 O O . SER A 1 189 ? 4.568 0.840 -4.483 1.00 95.88 189 SER A O 1
ATOM 1521 N N . SER A 1 190 ? 3.031 1.322 -2.918 1.00 95.19 190 SER A N 1
ATOM 1522 C CA . SER A 1 190 ? 2.129 2.081 -3.791 1.00 95.19 190 SER A CA 1
ATOM 1523 C C . SER A 1 190 ? 2.830 3.277 -4.437 1.00 95.19 190 SER A C 1
ATOM 1525 O O . SER A 1 190 ? 2.716 3.476 -5.646 1.00 95.19 190 SER A O 1
ATOM 1527 N N . ILE A 1 191 ? 3.611 4.032 -3.655 1.00 92.38 191 ILE A N 1
ATOM 1528 C CA . ILE A 1 191 ? 4.426 5.136 -4.175 1.00 92.38 191 ILE A CA 1
ATOM 1529 C C . ILE A 1 191 ? 5.437 4.604 -5.188 1.00 92.38 191 ILE A C 1
ATOM 1531 O O . ILE A 1 191 ? 5.467 5.086 -6.315 1.00 92.38 191 ILE A O 1
ATOM 1535 N N . ILE A 1 192 ? 6.221 3.589 -4.822 1.00 93.38 192 ILE A N 1
ATOM 1536 C CA . ILE A 1 192 ? 7.274 3.056 -5.694 1.00 93.38 192 ILE A CA 1
ATOM 1537 C C . ILE A 1 192 ? 6.688 2.556 -7.017 1.00 93.38 192 ILE A C 1
ATOM 1539 O O . ILE A 1 192 ? 7.185 2.924 -8.076 1.00 93.38 192 ILE A O 1
ATOM 1543 N N . VAL A 1 193 ? 5.613 1.763 -6.973 1.00 93.81 193 VAL A N 1
ATOM 1544 C CA . VAL A 1 193 ? 4.956 1.230 -8.176 1.00 93.81 193 VAL A CA 1
ATOM 1545 C C . VAL A 1 193 ? 4.417 2.360 -9.045 1.00 93.81 193 VAL A C 1
ATOM 1547 O O . VAL A 1 193 ? 4.669 2.358 -10.247 1.00 93.81 193 VAL A O 1
ATOM 1550 N N . LYS A 1 194 ? 3.745 3.358 -8.453 1.00 90.75 194 LYS A N 1
ATOM 1551 C CA . LYS A 1 194 ? 3.261 4.530 -9.193 1.00 90.75 194 LYS A CA 1
ATOM 1552 C C . LYS A 1 194 ? 4.406 5.223 -9.928 1.00 90.75 194 LYS A C 1
ATOM 1554 O O . LYS A 1 194 ? 4.289 5.455 -11.128 1.00 90.75 194 LYS A O 1
ATOM 1559 N N . TYR A 1 195 ? 5.506 5.506 -9.236 1.00 86.56 195 TYR A N 1
ATOM 1560 C CA . TYR A 1 195 ? 6.667 6.132 -9.856 1.00 86.56 195 TYR A CA 1
ATOM 1561 C C . TYR A 1 195 ? 7.238 5.247 -10.972 1.00 86.56 195 TYR A C 1
ATOM 1563 O O . TYR A 1 195 ? 7.338 5.702 -12.104 1.00 86.56 195 TYR A O 1
ATOM 1571 N N . ILE A 1 196 ? 7.510 3.961 -10.716 1.00 86.06 196 ILE A N 1
ATOM 1572 C CA . ILE A 1 196 ? 8.016 3.036 -11.747 1.00 86.06 196 ILE A CA 1
ATOM 1573 C C . ILE A 1 196 ? 7.132 3.093 -12.996 1.00 86.06 196 ILE A C 1
ATOM 1575 O O . ILE A 1 196 ? 7.646 3.330 -14.082 1.00 86.06 196 ILE A O 1
ATOM 1579 N N . THR A 1 197 ? 5.811 2.956 -12.858 1.00 85.31 197 THR A N 1
ATOM 1580 C CA . THR A 1 197 ? 4.893 2.953 -14.012 1.00 85.31 197 THR A CA 1
ATOM 1581 C C . THR A 1 197 ? 4.890 4.253 -14.814 1.00 85.31 197 THR A C 1
ATOM 1583 O O . THR A 1 197 ? 4.657 4.216 -16.020 1.00 85.31 197 THR A O 1
ATOM 1586 N N . GLN A 1 198 ? 5.173 5.395 -14.182 1.00 82.38 198 GLN A N 1
ATOM 1587 C CA . GLN A 1 198 ? 5.276 6.680 -14.878 1.00 82.38 198 GLN A CA 1
ATOM 1588 C C . GLN A 1 198 ? 6.526 6.758 -15.759 1.00 82.38 198 GLN A C 1
ATOM 1590 O O . GLN A 1 198 ? 6.483 7.371 -16.824 1.00 82.38 198 GLN A O 1
ATOM 1595 N N . TYR A 1 199 ? 7.620 6.117 -15.344 1.00 77.25 199 TYR A N 1
ATOM 1596 C CA . TYR A 1 199 ? 8.920 6.256 -16.004 1.00 77.25 199 TYR A CA 1
ATOM 1597 C C . TYR A 1 199 ? 9.320 5.053 -16.853 1.00 77.25 199 TYR A C 1
ATOM 1599 O O . TYR A 1 199 ? 10.171 5.197 -17.727 1.00 77.25 199 TYR A O 1
ATOM 1607 N N . ILE A 1 200 ? 8.705 3.886 -16.653 1.00 75.88 200 ILE A N 1
ATOM 1608 C CA . ILE A 1 200 ? 9.133 2.635 -17.294 1.00 75.88 200 ILE A CA 1
ATOM 1609 C C . ILE A 1 200 ? 9.057 2.680 -18.830 1.00 75.88 200 ILE A C 1
ATOM 1611 O O . ILE A 1 200 ? 9.794 1.972 -19.507 1.00 75.88 200 ILE A O 1
ATOM 1615 N N . ASN A 1 201 ? 8.206 3.553 -19.379 1.00 69.00 201 ASN A N 1
ATOM 1616 C CA . ASN A 1 201 ? 8.036 3.756 -20.819 1.00 69.00 201 ASN A CA 1
ATOM 1617 C C . ASN A 1 201 ? 8.944 4.850 -21.409 1.00 69.00 201 ASN A C 1
ATOM 1619 O O . ASN A 1 201 ? 8.891 5.101 -22.615 1.00 69.00 201 ASN A O 1
ATOM 1623 N N . LEU A 1 202 ? 9.756 5.537 -20.597 1.00 71.75 202 LEU A N 1
ATOM 1624 C CA . LEU A 1 202 ? 10.648 6.570 -21.113 1.00 71.75 202 LEU A CA 1
ATOM 1625 C C . LEU A 1 202 ? 11.817 5.937 -21.883 1.00 71.75 202 LEU A C 1
ATOM 1627 O O . LEU A 1 202 ? 12.447 5.009 -21.379 1.00 71.75 202 LEU A O 1
ATOM 1631 N N . PRO A 1 203 ? 12.203 6.475 -23.057 1.00 65.75 203 PRO A N 1
ATOM 1632 C CA . PRO A 1 203 ? 13.363 5.982 -23.808 1.00 65.75 203 PRO A CA 1
ATOM 1633 C C . PRO A 1 203 ? 14.679 6.016 -23.013 1.00 65.75 203 PRO A C 1
ATOM 1635 O O . PRO A 1 203 ? 15.598 5.240 -23.291 1.00 65.75 203 PRO A O 1
ATOM 1638 N N . SER A 1 204 ? 14.766 6.931 -22.041 1.00 62.59 204 SER A N 1
ATOM 1639 C CA . SER A 1 204 ? 15.882 7.101 -21.107 1.00 62.59 204 SER A CA 1
ATOM 1640 C C . SER A 1 204 ? 15.877 6.091 -19.958 1.00 62.59 204 SER A C 1
ATOM 1642 O O . SER A 1 204 ? 16.915 5.913 -19.318 1.00 62.59 204 SER A O 1
ATOM 1644 N N . PHE A 1 205 ? 14.755 5.405 -19.712 1.00 64.06 205 PHE A N 1
ATOM 1645 C CA . PHE A 1 205 ? 14.649 4.350 -18.712 1.00 64.06 205 PHE A CA 1
ATOM 1646 C C . PHE A 1 205 ? 15.319 3.079 -19.243 1.00 64.06 205 PHE A C 1
ATOM 1648 O O . PHE A 1 205 ? 14.693 2.145 -19.741 1.00 64.06 205 PHE A O 1
ATOM 1655 N N . ARG A 1 206 ? 16.649 3.071 -19.178 1.00 63.19 206 ARG A N 1
ATOM 1656 C CA . ARG A 1 206 ? 17.478 1.895 -19.423 1.00 63.19 206 ARG A CA 1
ATOM 1657 C C . ARG A 1 206 ? 18.180 1.556 -18.128 1.00 63.19 206 ARG A C 1
ATOM 1659 O O . ARG A 1 206 ? 19.163 2.206 -17.789 1.00 63.19 206 ARG A O 1
ATOM 1666 N N . LEU A 1 207 ? 17.686 0.533 -17.441 1.00 62.47 207 LEU A N 1
ATOM 1667 C CA . LEU A 1 207 ? 18.367 -0.012 -16.274 1.00 62.47 207 LEU A CA 1
ATOM 1668 C C . LEU A 1 207 ? 19.758 -0.485 -16.704 1.00 62.47 207 LEU A C 1
ATOM 1670 O O . LEU A 1 207 ? 19.893 -1.413 -17.501 1.00 62.47 207 LEU A O 1
ATOM 1674 N N . THR A 1 208 ? 20.795 0.184 -16.207 1.00 56.56 208 THR A N 1
ATOM 1675 C CA . THR A 1 208 ? 22.198 -0.107 -16.547 1.00 56.56 208 THR A CA 1
ATOM 1676 C C . THR A 1 208 ? 22.775 -1.277 -15.739 1.00 56.56 208 THR A C 1
ATOM 1678 O O . THR A 1 208 ? 23.865 -1.764 -16.037 1.00 56.56 208 THR A O 1
ATOM 1681 N N . ARG A 1 209 ? 22.051 -1.745 -14.712 1.00 59.59 209 ARG A N 1
ATOM 1682 C CA . ARG A 1 209 ? 22.438 -2.825 -13.781 1.00 59.59 209 ARG A CA 1
ATOM 1683 C C . ARG A 1 209 ? 21.866 -4.191 -14.189 1.00 59.59 209 ARG A C 1
ATOM 1685 O O . ARG A 1 209 ? 21.039 -4.230 -15.098 1.00 59.59 209 ARG A O 1
ATOM 1692 N N . PRO A 1 210 ? 22.277 -5.320 -13.558 1.00 59.09 210 PRO A N 1
ATOM 1693 C CA . PRO A 1 210 ? 21.789 -6.637 -13.951 1.00 59.09 210 PRO A CA 1
ATOM 1694 C C . PRO A 1 210 ? 20.263 -6.677 -13.891 1.00 59.09 210 PRO A C 1
ATOM 1696 O O . PRO A 1 210 ? 19.664 -6.680 -12.816 1.00 59.09 210 PRO A O 1
ATOM 1699 N N . ILE A 1 211 ? 19.661 -6.714 -15.078 1.00 68.06 211 ILE A N 1
ATOM 1700 C CA . ILE A 1 211 ? 18.220 -6.631 -15.335 1.00 68.06 211 ILE A CA 1
ATOM 1701 C C . ILE A 1 211 ? 17.440 -7.595 -14.425 1.00 68.06 211 ILE A C 1
ATOM 1703 O O . ILE A 1 211 ? 16.377 -7.246 -13.922 1.00 68.06 211 ILE A O 1
ATOM 1707 N N . ALA A 1 212 ? 18.006 -8.772 -14.140 1.00 81.00 212 ALA A N 1
ATOM 1708 C CA . ALA A 1 212 ? 17.384 -9.799 -13.311 1.00 81.00 212 ALA A CA 1
ATOM 1709 C C . ALA A 1 212 ? 17.248 -9.423 -11.822 1.00 81.00 212 ALA A C 1
ATOM 1711 O O . ALA A 1 212 ? 16.191 -9.647 -11.240 1.00 81.00 212 ALA A O 1
ATOM 1712 N N . GLU A 1 213 ? 18.274 -8.841 -11.187 1.00 85.69 213 GLU A N 1
ATOM 1713 C CA . GLU A 1 213 ? 18.187 -8.514 -9.753 1.00 85.69 213 GLU A CA 1
ATOM 1714 C C . GLU A 1 213 ? 17.208 -7.360 -9.522 1.00 85.69 213 GLU A C 1
ATOM 1716 O O . GLU A 1 213 ? 16.355 -7.420 -8.636 1.00 85.69 213 GLU A O 1
ATOM 1721 N N . THR A 1 214 ? 17.299 -6.316 -10.348 1.00 84.06 214 THR A N 1
ATOM 1722 C CA . THR A 1 214 ? 16.380 -5.179 -10.268 1.00 84.06 214 THR A CA 1
ATOM 1723 C C . THR A 1 214 ? 14.941 -5.614 -10.532 1.00 84.06 214 THR A C 1
ATOM 1725 O O . THR A 1 214 ? 14.046 -5.197 -9.797 1.00 84.06 214 THR A O 1
ATOM 1728 N N . TYR A 1 215 ? 14.722 -6.492 -11.517 1.00 87.31 215 TYR A N 1
ATOM 1729 C CA . TYR A 1 215 ? 13.413 -7.084 -11.777 1.00 87.31 215 TYR A CA 1
ATOM 1730 C C . TYR A 1 215 ? 12.837 -7.766 -10.538 1.00 87.31 215 TYR A C 1
ATOM 1732 O O . TYR A 1 215 ? 11.728 -7.435 -10.128 1.00 87.31 215 TYR A O 1
ATOM 1740 N N . GLU A 1 216 ? 13.586 -8.677 -9.914 1.00 91.00 216 GLU A N 1
ATOM 1741 C CA . GLU A 1 216 ? 13.082 -9.439 -8.768 1.00 91.00 216 GLU A CA 1
ATOM 1742 C C . GLU A 1 216 ? 12.737 -8.530 -7.583 1.00 91.00 216 GLU A C 1
ATOM 1744 O O . GLU A 1 216 ? 11.717 -8.723 -6.918 1.00 91.00 216 GLU A O 1
ATOM 1749 N N . ARG A 1 217 ? 13.517 -7.470 -7.348 1.00 92.62 217 ARG A N 1
ATOM 1750 C CA . ARG A 1 217 ? 13.190 -6.475 -6.316 1.00 92.62 217 ARG A CA 1
ATOM 1751 C C . ARG A 1 217 ? 11.889 -5.730 -6.627 1.00 92.62 217 ARG A C 1
ATOM 1753 O O . ARG A 1 217 ? 11.019 -5.644 -5.761 1.00 92.62 217 ARG A O 1
ATOM 1760 N N . ILE A 1 218 ? 11.716 -5.249 -7.860 1.00 92.00 218 ILE A N 1
ATOM 1761 C CA . ILE A 1 218 ? 10.481 -4.574 -8.300 1.00 92.00 218 ILE A CA 1
ATOM 1762 C C . ILE A 1 218 ? 9.281 -5.516 -8.205 1.00 92.00 218 ILE A C 1
ATOM 1764 O O . ILE A 1 218 ? 8.227 -5.143 -7.683 1.00 92.00 218 ILE A O 1
ATOM 1768 N N . ARG A 1 219 ? 9.447 -6.749 -8.682 1.00 92.75 219 ARG A N 1
ATOM 1769 C CA . ARG A 1 219 ? 8.432 -7.793 -8.621 1.00 92.75 219 ARG A CA 1
ATOM 1770 C C . ARG A 1 219 ? 8.001 -8.028 -7.180 1.00 92.75 219 ARG A C 1
ATOM 1772 O O . ARG A 1 219 ? 6.806 -8.006 -6.904 1.00 92.75 219 ARG A O 1
ATOM 1779 N N . ASN A 1 220 ? 8.944 -8.178 -6.251 1.00 94.00 220 ASN A N 1
ATOM 1780 C CA . ASN A 1 220 ? 8.642 -8.363 -4.832 1.00 94.00 220 ASN A CA 1
ATOM 1781 C C . ASN A 1 220 ? 7.866 -7.176 -4.239 1.00 94.00 220 ASN A C 1
ATOM 1783 O O . ASN A 1 220 ? 6.906 -7.387 -3.498 1.00 94.00 220 ASN A O 1
ATOM 1787 N N . ILE A 1 221 ? 8.209 -5.939 -4.614 1.00 95.94 221 ILE A N 1
ATOM 1788 C CA . ILE A 1 221 ? 7.462 -4.737 -4.206 1.00 95.94 221 ILE A CA 1
ATOM 1789 C C . ILE A 1 221 ? 6.017 -4.787 -4.721 1.00 95.94 221 ILE A C 1
ATOM 1791 O O . ILE A 1 221 ? 5.089 -4.531 -3.949 1.00 95.94 221 ILE A O 1
ATOM 1795 N N . CYS A 1 222 ? 5.817 -5.153 -5.992 1.00 95.38 222 CYS A N 1
ATOM 1796 C CA . CYS A 1 222 ? 4.487 -5.298 -6.591 1.00 95.38 222 CYS A CA 1
ATOM 1797 C C . CYS A 1 222 ? 3.682 -6.414 -5.915 1.00 95.38 222 CYS A C 1
ATOM 1799 O O . CYS A 1 222 ? 2.508 -6.227 -5.610 1.00 95.38 222 CYS A O 1
ATOM 1801 N N . MET A 1 223 ? 4.306 -7.559 -5.631 1.00 94.25 223 MET A N 1
ATOM 1802 C CA . MET A 1 223 ? 3.647 -8.680 -4.957 1.00 94.25 223 MET A CA 1
ATOM 1803 C C . MET A 1 223 ? 3.233 -8.324 -3.526 1.00 94.25 223 MET A C 1
ATOM 1805 O O . MET A 1 223 ? 2.125 -8.663 -3.113 1.00 94.25 223 MET A O 1
ATOM 1809 N N . ASN A 1 224 ? 4.074 -7.597 -2.786 1.00 94.50 224 ASN A N 1
ATOM 1810 C CA . ASN A 1 224 ? 3.714 -7.085 -1.464 1.00 94.50 224 ASN A CA 1
ATOM 1811 C C . ASN A 1 224 ? 2.526 -6.119 -1.550 1.00 94.50 224 ASN A C 1
ATOM 1813 O O . ASN A 1 224 ? 1.591 -6.221 -0.758 1.00 94.50 224 ASN A O 1
ATOM 1817 N N . LEU A 1 225 ? 2.523 -5.228 -2.548 1.00 96.12 225 LEU A N 1
ATOM 1818 C CA . LEU A 1 225 ? 1.411 -4.309 -2.780 1.00 96.12 225 LEU A CA 1
ATOM 1819 C C . LEU A 1 225 ? 0.112 -5.045 -3.120 1.00 96.12 225 LEU A C 1
ATOM 1821 O O . LEU A 1 225 ? -0.930 -4.715 -2.564 1.00 96.12 225 LEU A O 1
ATOM 1825 N N . LEU A 1 226 ? 0.171 -6.069 -3.980 1.00 94.81 226 LEU A N 1
ATOM 1826 C CA . LEU A 1 226 ? -0.983 -6.904 -4.322 1.00 94.81 226 LEU A CA 1
ATOM 1827 C C . LEU A 1 226 ? -1.572 -7.578 -3.083 1.00 94.81 226 LEU A C 1
ATOM 1829 O O . LEU A 1 226 ? -2.784 -7.535 -2.898 1.00 94.81 226 LEU A O 1
ATOM 1833 N N . ARG A 1 227 ? -0.739 -8.156 -2.209 1.00 93.94 227 ARG A N 1
ATOM 1834 C CA . ARG A 1 227 ? -1.206 -8.773 -0.953 1.00 93.94 227 ARG A CA 1
ATOM 1835 C C . ARG A 1 227 ? -1.833 -7.744 -0.014 1.00 93.94 227 ARG A C 1
ATOM 1837 O O . ARG A 1 227 ? -2.876 -8.012 0.581 1.00 93.94 227 ARG A O 1
ATOM 1844 N N . GLY A 1 228 ? -1.231 -6.559 0.076 1.00 93.38 228 GLY A N 1
ATOM 1845 C CA . GLY A 1 228 ? -1.780 -5.423 0.811 1.00 93.38 228 GLY A CA 1
ATOM 1846 C C . GLY A 1 228 ? -3.160 -5.007 0.310 1.00 93.38 228 GLY A C 1
ATOM 1847 O O . GLY A 1 228 ? -4.120 -4.987 1.075 1.00 93.38 228 GLY A O 1
ATOM 1848 N N . TYR A 1 229 ? -3.287 -4.750 -0.990 1.00 93.75 229 TYR A N 1
ATOM 1849 C CA . TYR A 1 229 ? -4.545 -4.336 -1.610 1.00 93.75 229 TYR A CA 1
ATOM 1850 C C . TYR A 1 229 ? -5.596 -5.440 -1.639 1.00 93.75 229 TYR A C 1
ATOM 1852 O O . TYR A 1 229 ? -6.778 -5.156 -1.471 1.00 93.75 229 TYR A O 1
ATOM 1860 N N . GLU A 1 230 ? -5.205 -6.705 -1.770 1.00 91.69 230 GLU A N 1
ATOM 1861 C CA . GLU A 1 230 ? -6.118 -7.830 -1.579 1.00 91.69 230 GLU A CA 1
ATOM 1862 C C . GLU A 1 230 ? -6.694 -7.827 -0.162 1.00 91.69 230 GLU A C 1
ATOM 1864 O O . GLU A 1 230 ? -7.901 -7.995 0.019 1.00 91.69 230 GLU A O 1
ATOM 1869 N N . TYR A 1 231 ? -5.853 -7.598 0.846 1.00 90.31 231 TYR A N 1
ATOM 1870 C CA . TYR A 1 231 ? -6.308 -7.523 2.226 1.00 90.31 231 TYR A CA 1
ATOM 1871 C C . TYR A 1 231 ? -7.201 -6.297 2.474 1.00 90.31 231 TYR A C 1
ATOM 1873 O O . TYR A 1 231 ? -8.240 -6.409 3.133 1.00 90.31 231 TYR A O 1
ATOM 1881 N N . GLU A 1 232 ? -6.818 -5.125 1.973 1.00 88.06 232 GLU A N 1
ATOM 1882 C CA . GLU A 1 232 ? -7.524 -3.862 2.206 1.00 88.06 232 GLU A CA 1
ATOM 1883 C C . GLU A 1 232 ? -8.825 -3.773 1.400 1.00 88.06 232 GLU A C 1
ATOM 1885 O O . GLU A 1 232 ? -9.888 -3.506 1.967 1.00 88.06 232 GLU A O 1
ATOM 1890 N N . PHE A 1 233 ? -8.761 -4.050 0.101 1.00 87.94 233 PHE A N 1
ATOM 1891 C CA . PHE A 1 233 ? -9.821 -3.776 -0.870 1.00 87.94 233 PHE A CA 1
ATOM 1892 C C . PHE A 1 233 ? -10.378 -5.038 -1.549 1.00 87.94 233 PHE A C 1
ATOM 1894 O O . PHE A 1 233 ? -11.542 -5.048 -1.953 1.00 87.94 233 PHE A O 1
ATOM 1901 N N . GLY A 1 234 ? -9.598 -6.120 -1.615 1.00 87.62 234 GLY A N 1
ATOM 1902 C CA . GLY A 1 234 ? -9.948 -7.371 -2.297 1.00 87.62 234 GLY A CA 1
ATOM 1903 C C . GLY A 1 234 ? -9.397 -7.459 -3.725 1.00 87.62 234 GLY A C 1
ATOM 1904 O O . GLY A 1 234 ? -9.121 -6.449 -4.362 1.00 87.62 234 GLY A O 1
ATOM 1905 N N . ARG A 1 235 ? -9.286 -8.683 -4.267 1.00 87.81 235 ARG A N 1
ATOM 1906 C CA . ARG A 1 235 ? -8.688 -8.967 -5.599 1.00 87.81 235 ARG A CA 1
ATOM 1907 C C . ARG A 1 235 ? -9.397 -8.335 -6.802 1.00 87.81 235 ARG A C 1
ATOM 1909 O O . ARG A 1 235 ? -8.883 -8.362 -7.913 1.00 87.81 235 ARG A O 1
ATOM 1916 N N . HIS A 1 236 ? -10.594 -7.806 -6.591 1.00 85.00 236 HIS A N 1
ATOM 1917 C CA . HIS A 1 236 ? -11.426 -7.216 -7.639 1.00 85.00 236 HIS A CA 1
ATOM 1918 C C . HIS A 1 236 ? -11.518 -5.698 -7.512 1.00 85.00 236 HIS A C 1
ATOM 1920 O O . HIS A 1 236 ? -12.280 -5.066 -8.240 1.00 85.00 236 HIS A O 1
ATOM 1926 N N . SER A 1 237 ? -10.788 -5.105 -6.567 1.00 86.94 237 SER A N 1
ATOM 1927 C CA . SER A 1 237 ? -10.745 -3.658 -6.440 1.00 86.94 237 SER A CA 1
ATOM 1928 C C . SER A 1 237 ? -9.924 -3.044 -7.573 1.00 86.94 237 SER A C 1
ATOM 1930 O O . SER A 1 237 ? -9.024 -3.680 -8.129 1.00 86.94 237 SER A O 1
ATOM 1932 N N . LEU A 1 238 ? -10.214 -1.788 -7.912 1.00 87.94 238 LEU A N 1
ATOM 1933 C CA . LEU A 1 238 ? -9.435 -1.068 -8.918 1.00 87.94 238 LEU A CA 1
ATOM 1934 C C . LEU A 1 238 ? -7.984 -0.875 -8.465 1.00 87.94 238 LEU A C 1
ATOM 1936 O O . LEU A 1 238 ? -7.082 -0.948 -9.293 1.00 87.94 238 LEU A O 1
ATOM 1940 N N . GLU A 1 239 ? -7.750 -0.703 -7.163 1.00 91.50 239 GLU A N 1
ATOM 1941 C CA . GLU A 1 239 ? -6.415 -0.638 -6.570 1.00 91.50 239 GLU A CA 1
ATOM 1942 C C . GLU A 1 239 ? -5.638 -1.923 -6.869 1.00 91.50 239 GLU A C 1
ATOM 1944 O O . GLU A 1 239 ? -4.557 -1.853 -7.450 1.00 91.50 239 GLU A O 1
ATOM 1949 N N . TYR A 1 240 ? -6.203 -3.098 -6.571 1.00 92.44 240 TYR A N 1
ATOM 1950 C CA . TYR A 1 240 ? -5.554 -4.378 -6.862 1.00 92.44 240 TYR A CA 1
ATOM 1951 C C . TYR A 1 240 ? -5.294 -4.554 -8.364 1.00 92.44 240 TYR A C 1
ATOM 1953 O O . TYR A 1 240 ? -4.168 -4.839 -8.774 1.00 92.44 240 TYR A O 1
ATOM 1961 N N . LEU A 1 241 ? -6.311 -4.326 -9.202 1.00 90.75 241 LEU A N 1
ATOM 1962 C CA . LEU A 1 241 ? -6.196 -4.505 -10.652 1.00 90.75 241 LEU A CA 1
ATOM 1963 C C . LEU A 1 241 ? -5.196 -3.534 -11.294 1.00 90.75 241 LEU A C 1
ATOM 1965 O O . LEU A 1 241 ? -4.516 -3.913 -12.247 1.00 90.75 241 LEU A O 1
ATOM 1969 N N . SER A 1 242 ? -5.055 -2.316 -10.762 1.00 91.25 242 SER A N 1
ATOM 1970 C CA . SER A 1 242 ? -4.054 -1.350 -11.234 1.00 91.25 242 SER A CA 1
ATOM 1971 C C . SER A 1 242 ? -2.623 -1.852 -11.030 1.00 91.25 242 SER A C 1
ATOM 1973 O O . SER A 1 242 ? -1.762 -1.644 -11.881 1.00 91.25 242 SER A O 1
ATOM 1975 N N . VAL A 1 243 ? -2.376 -2.583 -9.941 1.00 93.50 243 VAL A N 1
ATOM 1976 C CA . VAL A 1 243 ? -1.059 -3.153 -9.642 1.00 93.50 243 VAL A CA 1
ATOM 1977 C C . VAL A 1 243 ? -0.805 -4.397 -10.484 1.00 93.50 243 VAL A C 1
ATOM 1979 O O . VAL A 1 243 ? 0.320 -4.601 -10.932 1.00 93.50 243 VAL A O 1
ATOM 1982 N N . VAL A 1 244 ? -1.838 -5.202 -10.763 1.00 91.62 244 VAL A N 1
ATOM 1983 C CA . VAL A 1 244 ? -1.726 -6.304 -11.734 1.00 91.62 244 VAL A CA 1
ATOM 1984 C C . VAL A 1 244 ? -1.327 -5.754 -13.103 1.00 91.62 244 VAL A C 1
ATOM 1986 O O . VAL A 1 244 ? -0.391 -6.270 -13.706 1.00 91.62 244 VAL A O 1
ATOM 1989 N N . ALA A 1 245 ? -1.981 -4.681 -13.560 1.00 89.06 245 ALA A N 1
ATOM 1990 C CA . ALA A 1 245 ? -1.643 -4.006 -14.811 1.00 89.06 245 ALA A CA 1
ATOM 1991 C C . ALA A 1 245 ? -0.180 -3.531 -14.826 1.00 89.06 245 ALA A C 1
ATOM 1993 O O . ALA A 1 245 ? 0.576 -3.893 -15.723 1.00 89.06 245 ALA A O 1
ATOM 1994 N N . ALA A 1 246 ? 0.236 -2.810 -13.780 1.00 90.50 246 ALA A N 1
ATOM 1995 C CA . ALA A 1 246 ? 1.606 -2.330 -13.621 1.00 90.50 246 ALA A CA 1
ATOM 1996 C C . ALA A 1 246 ? 2.638 -3.466 -13.670 1.00 90.50 246 ALA A C 1
ATOM 1998 O O . ALA A 1 246 ? 3.664 -3.362 -14.340 1.00 90.50 246 ALA A O 1
ATOM 1999 N N . LEU A 1 247 ? 2.366 -4.575 -12.976 1.00 90.94 247 LEU A N 1
ATOM 2000 C CA . LEU A 1 247 ? 3.248 -5.737 -12.964 1.00 90.94 247 LEU A CA 1
ATOM 2001 C C . LEU A 1 247 ? 3.354 -6.381 -14.352 1.00 90.94 247 LEU A C 1
ATOM 2003 O O . LEU A 1 247 ? 4.429 -6.848 -14.715 1.00 90.94 247 LEU A O 1
ATOM 2007 N N . MET A 1 248 ? 2.279 -6.394 -15.142 1.00 87.06 248 MET A N 1
ATOM 2008 C CA . MET A 1 248 ? 2.318 -6.894 -16.519 1.00 87.06 248 MET A CA 1
ATOM 2009 C C . MET A 1 248 ? 3.210 -6.036 -17.415 1.00 87.06 248 MET A C 1
ATOM 2011 O O . MET A 1 248 ? 4.036 -6.599 -18.133 1.00 87.06 248 MET A O 1
ATOM 2015 N N . ASP A 1 249 ? 3.105 -4.709 -17.316 1.00 85.69 249 ASP A N 1
ATOM 2016 C CA . ASP A 1 249 ? 3.996 -3.784 -18.029 1.00 85.69 249 ASP A CA 1
ATOM 2017 C C . ASP A 1 249 ? 5.461 -4.019 -17.632 1.00 85.69 249 ASP A C 1
ATOM 2019 O O . ASP A 1 249 ? 6.340 -4.139 -18.487 1.00 85.69 249 ASP A O 1
ATOM 2023 N N . ILE A 1 250 ? 5.723 -4.183 -16.331 1.00 87.19 250 ILE A N 1
ATOM 2024 C CA . ILE A 1 250 ? 7.055 -4.522 -15.817 1.00 87.19 250 ILE A CA 1
ATOM 2025 C C . ILE A 1 250 ? 7.534 -5.854 -16.412 1.00 87.19 250 ILE A C 1
ATOM 2027 O O . ILE A 1 250 ? 8.628 -5.926 -16.959 1.00 87.19 250 ILE A O 1
ATOM 2031 N N . ASN A 1 251 ? 6.736 -6.919 -16.383 1.00 87.38 251 ASN A N 1
ATOM 2032 C CA . ASN A 1 251 ? 7.165 -8.199 -16.954 1.00 87.38 251 ASN A CA 1
ATOM 2033 C C . ASN A 1 251 ? 7.453 -8.096 -18.450 1.00 87.38 251 ASN A C 1
ATOM 2035 O O . ASN A 1 251 ? 8.429 -8.677 -18.917 1.00 87.38 251 ASN A O 1
ATOM 2039 N N . ALA A 1 252 ? 6.635 -7.348 -19.190 1.00 83.88 252 ALA A N 1
ATOM 2040 C CA . ALA A 1 252 ? 6.826 -7.136 -20.616 1.00 83.88 252 ALA A CA 1
ATOM 2041 C C . ALA A 1 252 ? 8.188 -6.505 -20.915 1.00 83.88 252 ALA A C 1
ATOM 2043 O O . ALA A 1 252 ? 8.937 -7.010 -21.753 1.00 83.88 252 ALA A O 1
ATOM 2044 N N . ILE A 1 253 ? 8.535 -5.455 -20.173 1.00 81.81 253 ILE A N 1
ATOM 2045 C CA . ILE A 1 253 ? 9.777 -4.695 -20.350 1.00 81.81 253 ILE A CA 1
ATOM 2046 C C . ILE A 1 253 ? 11.007 -5.531 -20.001 1.00 81.81 253 ILE A C 1
ATOM 2048 O O . ILE A 1 253 ? 12.034 -5.446 -20.672 1.00 81.81 253 ILE A O 1
ATOM 2052 N N . PHE A 1 254 ? 10.889 -6.398 -18.999 1.00 83.56 254 PHE A N 1
ATOM 2053 C CA . PHE A 1 254 ? 11.969 -7.283 -18.570 1.00 83.56 254 PHE A CA 1
ATOM 2054 C C . PHE A 1 254 ? 11.973 -8.650 -19.283 1.00 83.56 254 PHE A C 1
ATOM 2056 O O . PHE A 1 254 ? 12.784 -9.517 -18.946 1.00 83.56 254 PHE A O 1
ATOM 2063 N N . GLY A 1 255 ? 11.079 -8.867 -20.256 1.00 84.94 255 GLY A N 1
ATOM 2064 C CA . GLY A 1 255 ? 10.970 -10.123 -21.005 1.00 84.94 255 GLY A CA 1
ATOM 2065 C C . GLY A 1 255 ? 10.530 -11.326 -20.160 1.00 84.94 255 GLY A C 1
ATOM 2066 O O . GLY A 1 255 ? 10.830 -12.466 -20.510 1.00 84.94 255 GLY A O 1
ATOM 2067 N N . GLN A 1 256 ? 9.841 -11.086 -19.045 1.00 85.50 256 GLN A N 1
ATOM 2068 C CA . GLN A 1 256 ? 9.433 -12.105 -18.080 1.00 85.50 256 GLN A CA 1
ATOM 2069 C C . GLN A 1 256 ? 8.029 -12.639 -18.377 1.00 85.50 256 GLN A C 1
ATOM 2071 O O . GLN A 1 256 ? 7.154 -11.939 -18.896 1.00 85.50 256 GLN A O 1
ATOM 2076 N N . SER A 1 257 ? 7.803 -13.913 -18.048 1.00 82.38 257 SER A N 1
ATOM 2077 C CA . SER A 1 257 ? 6.470 -14.514 -18.132 1.00 82.38 257 SER A CA 1
ATOM 2078 C C . SER A 1 257 ? 5.573 -13.961 -17.030 1.00 82.38 257 SER A C 1
ATOM 2080 O O . SER A 1 257 ? 6.042 -13.693 -15.925 1.00 82.38 257 SER A O 1
ATOM 2082 N N . SER A 1 258 ? 4.275 -13.822 -17.317 1.00 77.12 258 SER A N 1
ATOM 2083 C CA . SER A 1 258 ? 3.292 -13.468 -16.286 1.00 77.12 258 SER A CA 1
ATOM 2084 C C . SER A 1 258 ? 2.588 -14.681 -15.641 1.00 77.12 258 SER A C 1
ATOM 2086 O O . SER A 1 258 ? 1.536 -14.543 -15.016 1.00 77.12 258 SER A O 1
ATOM 2088 N N . GLU A 1 259 ? 3.112 -15.886 -15.890 1.00 71.69 259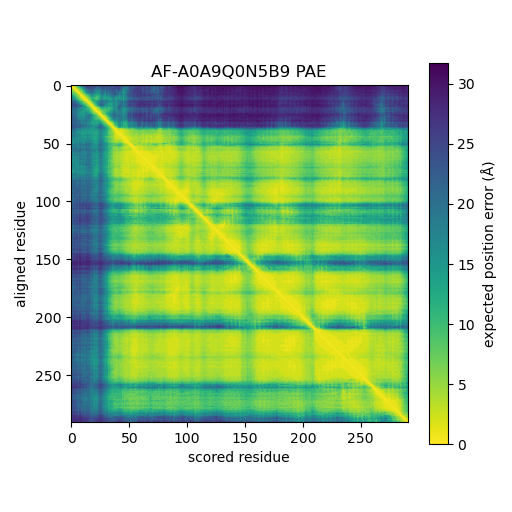 GLU A N 1
ATOM 2089 C CA . GLU A 1 259 ? 2.544 -17.162 -15.439 1.00 71.69 259 GLU A CA 1
ATOM 2090 C C . GLU A 1 259 ? 2.443 -17.242 -13.911 1.00 71.69 259 GLU A C 1
ATOM 2092 O O . GLU A 1 259 ? 3.379 -16.915 -13.183 1.00 71.69 259 GLU A O 1
ATOM 2097 N N . GLY A 1 260 ? 1.275 -17.677 -13.421 1.00 67.19 260 GLY A N 1
ATOM 2098 C CA . GLY A 1 260 ? 1.045 -18.009 -12.011 1.00 67.19 260 GLY A CA 1
ATOM 2099 C C . GLY A 1 260 ? 0.410 -16.927 -11.127 1.00 67.19 260 GLY A C 1
ATOM 2100 O O . GLY A 1 260 ? 0.108 -17.220 -9.975 1.00 67.19 260 GLY A O 1
ATOM 2101 N N . PHE A 1 261 ? 0.166 -15.709 -11.621 1.00 67.75 261 PHE A N 1
ATOM 2102 C CA . PHE A 1 261 ? -0.479 -14.645 -10.821 1.00 67.75 261 PHE A CA 1
ATOM 2103 C C . PHE A 1 261 ? -1.702 -13.993 -11.471 1.00 67.75 261 PHE A C 1
ATOM 2105 O O . PHE A 1 261 ? -2.424 -13.251 -10.806 1.00 67.75 261 PHE A O 1
ATOM 2112 N N . MET A 1 262 ? -1.981 -14.293 -12.740 1.00 69.12 262 MET A N 1
ATOM 2113 C CA . MET A 1 262 ? -3.205 -13.853 -13.401 1.00 69.12 262 MET A CA 1
ATOM 2114 C C . MET A 1 262 ? -4.294 -14.916 -13.308 1.00 69.12 262 MET A C 1
ATOM 2116 O O . MET A 1 262 ? -4.326 -15.860 -14.091 1.00 69.12 262 MET A O 1
ATOM 2120 N N . ASP A 1 263 ? -5.237 -14.710 -12.394 1.00 78.19 263 ASP A N 1
ATOM 2121 C CA . ASP A 1 263 ? -6.582 -15.245 -12.570 1.00 78.19 263 ASP A CA 1
ATOM 2122 C C . ASP A 1 263 ? -7.380 -14.227 -13.394 1.00 78.19 263 ASP A C 1
ATOM 2124 O O . ASP A 1 263 ? -7.713 -13.144 -12.906 1.00 78.19 263 ASP A O 1
ATOM 2128 N N . LEU A 1 264 ? -7.667 -14.546 -14.661 1.00 73.06 264 LEU A N 1
ATOM 2129 C CA . LEU A 1 264 ? -8.452 -13.671 -15.540 1.00 73.06 264 LEU A CA 1
ATOM 2130 C C . LEU A 1 264 ? -9.851 -13.385 -14.972 1.00 73.06 264 LEU A C 1
ATOM 2132 O O . LEU A 1 264 ? -10.440 -12.350 -15.293 1.00 73.06 264 LEU A O 1
ATOM 2136 N N . ASN A 1 265 ? -10.355 -14.235 -14.069 1.00 79.62 265 ASN A N 1
ATOM 2137 C CA . ASN A 1 265 ? -11.610 -13.986 -13.370 1.00 79.62 265 ASN A CA 1
ATOM 2138 C C . ASN A 1 265 ? -11.542 -12.770 -12.437 1.00 79.62 265 ASN A C 1
ATOM 2140 O O . ASN A 1 265 ? -12.587 -12.199 -12.108 1.00 79.62 265 ASN A O 1
ATOM 2144 N N . ASN A 1 266 ? -10.342 -12.311 -12.059 1.00 77.44 266 ASN A N 1
ATOM 2145 C CA . ASN A 1 266 ? -10.170 -11.080 -11.289 1.00 77.44 266 ASN A CA 1
ATOM 2146 C C . ASN A 1 266 ? -10.743 -9.859 -12.023 1.00 77.44 266 ASN A C 1
ATOM 2148 O O . ASN A 1 266 ? -11.300 -8.971 -11.382 1.00 77.44 266 ASN A O 1
ATOM 2152 N N . PHE A 1 267 ? -10.727 -9.865 -13.360 1.00 80.25 267 PHE A N 1
ATOM 2153 C CA . PHE A 1 267 ? -11.213 -8.767 -14.200 1.00 80.25 267 PHE A CA 1
ATOM 2154 C C . PHE A 1 267 ? -12.716 -8.819 -14.502 1.00 80.25 267 PHE A C 1
ATOM 2156 O O . PHE A 1 267 ? -13.220 -7.953 -15.216 1.00 80.25 267 PHE A O 1
ATOM 2163 N N . ASN A 1 268 ? -13.458 -9.795 -13.968 1.00 81.25 268 ASN A N 1
ATOM 2164 C CA . ASN A 1 268 ? -14.904 -9.898 -14.199 1.00 81.25 268 ASN A CA 1
ATOM 2165 C C . ASN A 1 268 ? -15.713 -8.767 -13.540 1.00 81.25 268 ASN A C 1
ATOM 2167 O O . ASN A 1 268 ? -16.875 -8.580 -13.888 1.00 81.25 268 ASN A O 1
ATOM 2171 N N . CYS A 1 269 ? -15.113 -8.005 -12.620 1.00 76.69 269 CYS A N 1
ATOM 2172 C CA . CYS A 1 269 ? -15.714 -6.789 -12.063 1.00 76.69 269 CYS A CA 1
ATOM 2173 C C . CYS A 1 269 ? -15.604 -5.573 -13.002 1.00 76.69 269 CYS A C 1
ATOM 2175 O O . CYS A 1 269 ? -16.261 -4.557 -12.780 1.00 76.69 269 CYS A O 1
ATOM 2177 N N . LEU A 1 270 ? -14.769 -5.640 -14.045 1.00 80.19 270 LEU A N 1
ATOM 2178 C CA . LEU A 1 270 ? -14.647 -4.567 -15.024 1.00 80.19 270 LEU A CA 1
ATOM 2179 C C . LEU A 1 270 ? -15.790 -4.634 -16.039 1.00 80.19 270 LEU A C 1
ATOM 2181 O O . LEU A 1 270 ? -16.249 -5.712 -16.411 1.00 80.19 270 LEU A O 1
ATOM 2185 N N . SER A 1 271 ? -16.197 -3.472 -16.562 1.00 84.06 271 SER A N 1
ATOM 2186 C CA . SER A 1 271 ? -17.116 -3.431 -17.704 1.00 84.06 271 SER A CA 1
ATOM 2187 C C . SER A 1 271 ? -16.535 -4.205 -18.893 1.00 84.06 271 SER A C 1
ATOM 2189 O O . SER A 1 271 ? -15.316 -4.213 -19.085 1.00 84.06 271 SER A O 1
ATOM 2191 N N . ASP A 1 272 ? -17.386 -4.793 -19.740 1.00 84.44 272 ASP A N 1
ATOM 2192 C CA . ASP A 1 272 ? -16.929 -5.533 -20.926 1.00 84.44 272 ASP A CA 1
ATOM 2193 C C . ASP A 1 272 ? -15.999 -4.699 -21.810 1.00 84.44 272 ASP A C 1
ATOM 2195 O O . ASP A 1 272 ? -14.989 -5.203 -22.305 1.00 84.44 272 ASP A O 1
ATOM 2199 N N . ARG A 1 273 ? -16.284 -3.397 -21.942 1.00 85.69 273 ARG A N 1
ATOM 2200 C CA . ARG A 1 273 ? -15.430 -2.452 -22.665 1.00 85.69 273 ARG A CA 1
ATOM 2201 C C . ARG A 1 273 ? -14.055 -2.323 -22.009 1.00 85.69 273 ARG A C 1
ATOM 2203 O O . ARG A 1 273 ? -13.049 -2.469 -22.697 1.00 85.69 273 ARG A O 1
ATOM 2210 N N . THR A 1 274 ? -13.998 -2.064 -20.703 1.00 82.19 274 THR A N 1
ATOM 2211 C CA . THR A 1 274 ? -12.730 -1.904 -19.967 1.00 82.19 274 THR A CA 1
ATOM 2212 C C . THR A 1 274 ? -11.918 -3.196 -19.986 1.00 82.19 274 THR A C 1
ATOM 2214 O O . THR A 1 274 ? -10.724 -3.165 -20.275 1.00 82.19 274 THR A O 1
ATOM 2217 N N . ARG A 1 275 ? -12.573 -4.339 -19.756 1.00 84.94 275 ARG A N 1
ATOM 2218 C CA . ARG A 1 275 ? -11.961 -5.667 -19.829 1.00 84.94 275 ARG A CA 1
ATOM 2219 C C . ARG A 1 275 ? -11.388 -5.938 -21.218 1.00 84.94 275 ARG A C 1
ATOM 2221 O O . ARG A 1 275 ? -10.253 -6.380 -21.330 1.00 84.94 275 ARG A O 1
ATOM 2228 N N . THR A 1 276 ? -12.127 -5.610 -22.276 1.00 84.69 276 THR A N 1
ATOM 2229 C CA . THR A 1 276 ? -11.659 -5.772 -23.662 1.00 84.69 276 THR A CA 1
ATOM 2230 C C . THR A 1 276 ? -10.444 -4.896 -23.959 1.00 84.69 276 THR A C 1
ATOM 2232 O O . THR A 1 276 ? -9.479 -5.381 -24.541 1.00 84.69 276 THR A O 1
ATOM 2235 N N . ILE A 1 277 ? -10.454 -3.626 -23.536 1.00 84.06 277 ILE A N 1
ATOM 2236 C CA . ILE A 1 277 ? -9.298 -2.725 -23.687 1.00 84.06 277 ILE A CA 1
ATOM 2237 C C . ILE A 1 277 ? -8.078 -3.313 -22.973 1.00 84.06 277 ILE A C 1
ATOM 2239 O O . ILE A 1 277 ? -7.011 -3.412 -23.574 1.00 84.06 277 ILE A O 1
ATOM 2243 N N . PHE A 1 278 ? -8.254 -3.761 -21.730 1.00 83.38 278 PHE A N 1
ATOM 2244 C CA . PHE A 1 278 ? -7.187 -4.350 -20.929 1.00 83.38 278 PHE A CA 1
ATOM 2245 C C . PHE A 1 278 ? -6.596 -5.617 -21.567 1.00 83.38 278 PHE A C 1
ATOM 2247 O O . PHE A 1 278 ? -5.377 -5.742 -21.694 1.00 83.38 278 PHE A O 1
ATOM 2254 N N . LEU A 1 279 ? -7.450 -6.546 -22.008 1.00 82.38 279 LEU A N 1
A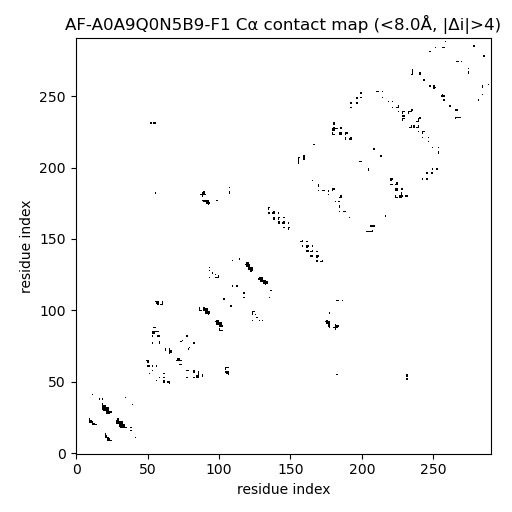TOM 2255 C CA . LEU A 1 279 ? -7.023 -7.788 -22.657 1.00 82.38 279 LEU A CA 1
ATOM 2256 C C . LEU A 1 279 ? -6.350 -7.529 -24.008 1.00 82.38 279 LEU A C 1
ATOM 2258 O O . LEU A 1 279 ? -5.390 -8.215 -24.346 1.00 82.38 279 LEU A O 1
ATOM 2262 N N . ASN A 1 280 ? -6.820 -6.537 -24.768 1.00 83.69 280 ASN A N 1
ATOM 2263 C CA . ASN A 1 280 ? -6.217 -6.166 -26.047 1.00 83.69 280 ASN A CA 1
ATOM 2264 C C . ASN A 1 280 ? -4.851 -5.503 -25.869 1.00 83.69 280 ASN A C 1
ATOM 2266 O O . ASN A 1 280 ? -3.921 -5.852 -26.593 1.00 83.69 280 ASN A O 1
ATOM 2270 N N . TYR A 1 281 ? -4.720 -4.594 -24.900 1.00 81.12 281 TYR A N 1
ATOM 2271 C CA . TYR A 1 281 ? -3.442 -3.968 -24.555 1.00 81.12 281 TYR A CA 1
ATOM 2272 C C . TYR A 1 281 ? -2.399 -5.031 -24.175 1.00 81.12 281 TYR A C 1
ATOM 2274 O O . TYR A 1 281 ? -1.268 -5.002 -24.646 1.00 81.12 281 TYR A O 1
ATOM 2282 N N . ASN A 1 282 ? -2.824 -6.061 -23.439 1.00 74.25 282 ASN A N 1
ATOM 2283 C CA . ASN A 1 282 ? -1.957 -7.144 -22.986 1.00 74.25 282 ASN A CA 1
ATOM 2284 C C . ASN A 1 282 ? -1.971 -8.398 -23.877 1.00 74.25 282 ASN A C 1
ATOM 2286 O O . ASN A 1 282 ? -1.481 -9.450 -23.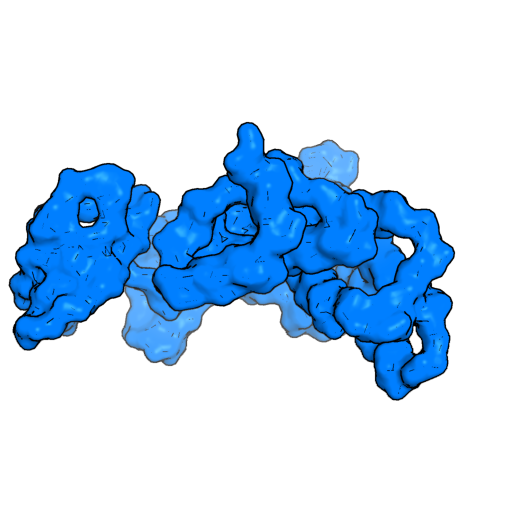463 1.00 74.25 282 ASN A O 1
ATOM 2290 N N . LYS A 1 283 ? -2.525 -8.332 -25.093 1.00 76.62 283 LYS A N 1
ATOM 2291 C CA . LYS A 1 283 ? -2.833 -9.519 -25.915 1.00 76.62 283 LYS A CA 1
ATOM 2292 C C . LYS A 1 283 ? -1.616 -10.412 -26.169 1.00 76.62 283 LYS A C 1
ATOM 2294 O O . LYS A 1 283 ? -1.726 -11.633 -26.077 1.00 76.62 283 LYS A O 1
ATOM 2299 N N . ASN A 1 284 ? -0.453 -9.809 -26.411 1.00 68.12 284 ASN A N 1
ATOM 2300 C CA . ASN A 1 284 ? 0.805 -10.527 -26.654 1.00 68.12 284 ASN A CA 1
ATOM 2301 C C . ASN A 1 284 ? 1.306 -11.294 -25.418 1.00 68.12 284 ASN A C 1
ATOM 2303 O O . ASN A 1 284 ? 2.006 -12.297 -25.553 1.00 68.12 284 ASN A O 1
ATOM 2307 N N . HIS A 1 285 ? 0.926 -10.847 -24.220 1.00 64.69 285 HIS A N 1
ATOM 2308 C CA . HIS A 1 285 ? 1.243 -11.519 -22.965 1.00 64.69 285 HIS A CA 1
ATOM 2309 C C . HIS A 1 285 ? 0.170 -12.558 -22.628 1.00 64.69 285 HIS A C 1
ATOM 2311 O O . HIS A 1 285 ? 0.512 -13.701 -22.353 1.00 64.69 285 HIS A O 1
ATOM 2317 N N . VAL A 1 286 ? -1.118 -12.216 -22.752 1.00 60.44 286 VAL A N 1
ATOM 2318 C CA . VAL A 1 286 ? -2.257 -13.086 -22.394 1.00 60.44 286 VAL A CA 1
ATOM 2319 C C . VAL A 1 286 ? -2.376 -14.328 -23.291 1.00 60.44 286 VAL A C 1
ATOM 2321 O O . VAL A 1 286 ? -2.765 -15.388 -22.810 1.00 60.44 286 VAL A O 1
ATOM 2324 N N . GLN A 1 287 ? -1.994 -14.263 -24.571 1.00 57.03 287 GLN A N 1
ATOM 2325 C CA . GLN A 1 287 ? -2.073 -15.421 -25.480 1.00 57.03 287 GLN A CA 1
ATOM 2326 C C . GLN A 1 287 ? -1.191 -16.613 -25.069 1.00 57.03 287 GLN A C 1
ATOM 2328 O O . GLN A 1 287 ? -1.444 -17.731 -25.516 1.00 57.03 287 GLN A O 1
ATOM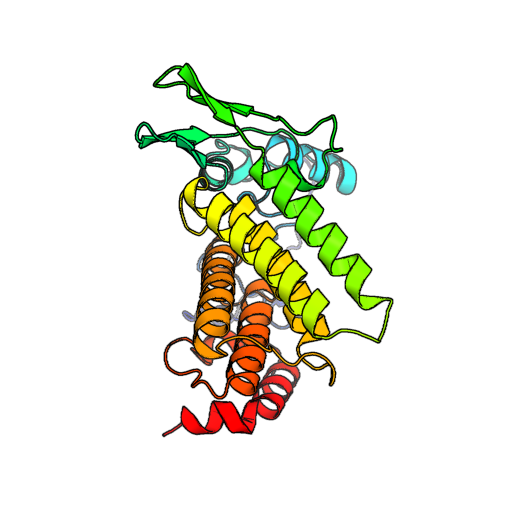 2333 N N . LYS A 1 288 ? -0.193 -16.411 -24.198 1.00 53.31 288 LYS A N 1
ATOM 2334 C CA . LYS A 1 288 ? 0.601 -17.511 -23.626 1.00 53.31 288 LYS A CA 1
ATOM 2335 C C . LYS A 1 288 ? -0.155 -18.326 -22.564 1.00 53.31 288 LYS A C 1
ATOM 2337 O O . LYS A 1 288 ? 0.241 -19.447 -22.299 1.00 53.31 288 LYS A O 1
ATOM 2342 N N . PHE A 1 289 ? -1.259 -17.804 -22.023 1.00 47.56 289 PHE A N 1
ATOM 2343 C CA . PHE A 1 289 ? -2.012 -18.389 -20.900 1.00 47.56 289 PHE A CA 1
ATOM 2344 C C . PHE A 1 289 ? -3.239 -19.202 -21.314 1.00 47.56 289 PHE A C 1
ATOM 2346 O O . PHE A 1 289 ? -3.882 -19.815 -20.470 1.00 47.56 289 PHE A O 1
ATOM 2353 N N . GLN A 1 290 ? -3.622 -19.137 -22.590 1.00 44.69 290 GLN A N 1
ATOM 2354 C CA . GLN A 1 290 ? -4.818 -19.801 -23.124 1.00 44.69 290 GLN A CA 1
ATOM 2355 C C . GLN A 1 290 ? -4.491 -21.114 -23.859 1.00 44.69 290 GLN A C 1
ATOM 2357 O O . GLN A 1 290 ? -5.332 -21.626 -24.597 1.00 44.69 290 GLN A O 1
ATOM 2362 N N . LYS A 1 291 ? -3.275 -21.637 -23.684 1.00 40.41 291 LYS A N 1
ATOM 2363 C CA . LYS A 1 291 ? -2.852 -22.968 -24.131 1.00 40.41 291 LYS A CA 1
ATOM 2364 C C . LYS A 1 291 ? -2.637 -23.857 -22.919 1.00 40.41 291 LYS A C 1
ATOM 2366 O O . LYS A 1 291 ? -2.955 -25.055 -23.047 1.00 40.41 291 LYS A O 1
#

InterPro domains:
  IPR046341 SET domain superfamily [G3DSA:2.170.270.10] (10-84)
  IPR046341 SET domain superfamily [SSF82199] (38-80)
  IPR052097 SET and MYND domain-containing protein [PTHR46165] (38-248)

Organism: NCBI:txid35572

Sequence (291 aa):
ICNGHAISDYEIKDVGVFTKAHCITKGKLFTSIESRRRAIKEGDEILNCYGPNHKLISRAERQELLNQQYSFQCNCSSCSGTDENYLNCHIYLCPCGADVPIFNEKSRWWRNSTKESLPKSIICSSCSRLMKLDWIIRFRQAMEEWDCEFDNVEYSAKIDSGFLKVIVEYENACKFCKGDNNSQKVDMSSIIVKYITQYINLPSFRLTRPIAETYERIRNICMNLLRGYEYEFGRHSLEYLSVVAALMDINAIFGQSSEGFMDLNNFNCLSDRTRTIFLNYNKNHVQKFQK

Secondary structure (DSSP, 8-state):
----------------SS--EEEEETTEEEEEE---SSPPPTT-------SS-TTTS-HHHHHHHHHHHHS----SHHHHS-SHHHHHTSEEE-TTS-EEE---SSTTHHHHS-TTTS-SEEE-TTT--EEE-HHHHHHHHHHHHHHHTSSSSS-HHHHHHHHHHHHHHHHHHHHHB-SS--HHHHHHHHHHHHHHHHHTTSTT----S-HHHHHHHHHHHHHHHHHHHHHHT-TTSHHHHHHHHHHHHHHHHTT---TTT--GGGGGGS-HHHHHHHHHHTHHHHTTS--

Mean predicted aligned error: 10.48 Å

Radius of gyration: 22.49 Å; Cα contacts (8 Å, |Δi|>4): 302; chains: 1; bounding box: 63×41×53 Å

Foldseek 3Di:
DDDDPPPPDFDFPDQDPFFFTFGDDPHDTDTGPGDPPDRDDPPDDDDDDPDAFLLQAPLLVSQVVCCVPPNDGDDPPSNVDHSVSNQLLQWWADPVRDTDGDDDNDGPCLVPDDPVRDDQWDADPPPRDTGGPCLSVQLVVLVVQLVVVPVDPPDLPSNLVSLVSNLVSLVVVVNTGPDLQRNVLLVSLLVSLVVCLVPVPPPSNDNPDDLVVVLVSNLVSLVSNLVNCCSRPNLQDPSNVVSVLSNLSSCVSSVHAPPDPDPLVSCVSPDPVVSVVSCVVSVVRCVVVVD